Protein AF-A0A352KEI5-F1 (afdb_monomer_lite)

Structure (mmCIF, N/CA/C/O backbone):
data_AF-A0A352KEI5-F1
#
_entry.id   AF-A0A352KEI5-F1
#
loop_
_atom_site.group_PDB
_atom_site.id
_atom_site.type_symbol
_atom_site.label_atom_id
_atom_site.label_alt_id
_atom_site.label_comp_id
_atom_site.label_asym_id
_atom_site.label_entity_id
_atom_site.label_seq_id
_atom_site.pdbx_PDB_ins_code
_atom_site.Cartn_x
_atom_site.Cartn_y
_atom_site.Cartn_z
_atom_site.occupancy
_atom_site.B_iso_or_equiv
_atom_site.auth_seq_id
_atom_site.auth_comp_id
_atom_site.auth_asym_id
_atom_site.auth_atom_id
_atom_site.pdbx_PDB_model_num
ATOM 1 N N . MET A 1 1 ? 3.466 -11.555 30.516 1.00 47.75 1 MET A N 1
ATOM 2 C CA . MET A 1 1 ? 2.287 -11.108 31.303 1.00 47.75 1 MET A CA 1
ATOM 3 C C . MET A 1 1 ? 2.302 -9.617 31.642 1.00 47.75 1 MET A C 1
ATOM 5 O O . MET A 1 1 ? 1.324 -8.978 31.305 1.00 47.75 1 MET A O 1
ATOM 9 N N . ARG A 1 2 ? 3.356 -9.024 32.234 1.00 45.81 2 ARG A N 1
ATOM 10 C CA . ARG A 1 2 ? 3.381 -7.565 32.517 1.00 45.81 2 ARG A CA 1
ATOM 11 C C . ARG A 1 2 ? 3.239 -6.682 31.264 1.00 45.81 2 ARG A C 1
ATOM 13 O O . ARG A 1 2 ? 2.375 -5.823 31.254 1.00 45.81 2 ARG A O 1
ATOM 20 N N . HIS A 1 3 ? 3.947 -7.005 30.181 1.00 47.94 3 HIS A N 1
ATOM 21 C CA . HIS A 1 3 ? 3.838 -6.271 28.909 1.00 47.94 3 HIS A CA 1
ATOM 22 C C . HIS A 1 3 ? 2.442 -6.339 28.265 1.00 47.94 3 HIS A C 1
ATOM 24 O O . HIS A 1 3 ? 1.977 -5.357 27.707 1.00 47.94 3 HIS A O 1
ATOM 30 N N . MET A 1 4 ? 1.724 -7.453 28.430 1.00 38.91 4 MET A N 1
ATOM 31 C CA . MET A 1 4 ? 0.354 -7.616 27.926 1.00 38.91 4 MET A CA 1
ATOM 32 C C . MET A 1 4 ? -0.650 -6.734 28.689 1.00 38.91 4 MET A C 1
ATOM 34 O O . MET A 1 4 ? -1.566 -6.176 28.098 1.00 38.91 4 MET A O 1
ATOM 38 N N . PHE A 1 5 ? -0.442 -6.547 29.997 1.00 44.06 5 PHE A N 1
ATOM 39 C CA . PHE A 1 5 ? -1.253 -5.632 30.806 1.00 44.06 5 PHE A CA 1
ATOM 40 C C . PHE A 1 5 ? -0.962 -4.155 30.510 1.00 44.06 5 PHE A C 1
ATOM 42 O O . PHE A 1 5 ? -1.873 -3.334 30.615 1.00 44.06 5 PHE A O 1
ATOM 49 N N . ASP A 1 6 ? 0.270 -3.818 30.126 1.00 54.50 6 ASP A N 1
ATOM 50 C CA . ASP A 1 6 ? 0.649 -2.448 29.770 1.00 54.50 6 ASP A CA 1
ATOM 51 C C . ASP A 1 6 ? 0.118 -2.055 28.380 1.00 54.50 6 ASP A C 1
ATOM 53 O O . ASP A 1 6 ? -0.392 -0.947 28.221 1.00 54.50 6 ASP A O 1
ATOM 57 N N . VAL A 1 7 ? 0.103 -2.989 27.418 1.00 52.47 7 VAL A N 1
ATOM 58 C CA . VAL A 1 7 ? -0.531 -2.804 26.097 1.00 52.47 7 VAL A CA 1
ATOM 59 C C . VAL A 1 7 ? -2.049 -2.632 26.227 1.00 52.47 7 VAL A C 1
ATOM 61 O O . VAL A 1 7 ? -2.602 -1.683 25.677 1.00 52.47 7 VAL A O 1
ATOM 64 N N . CYS A 1 8 ? -2.731 -3.455 27.035 1.00 43.53 8 CYS A N 1
ATOM 65 C CA . CYS A 1 8 ? -4.169 -3.279 27.282 1.00 43.53 8 CYS A CA 1
ATOM 66 C C . CYS A 1 8 ? -4.499 -1.959 27.998 1.00 43.53 8 CYS A C 1
ATOM 68 O O . CYS A 1 8 ? -5.558 -1.380 27.763 1.00 43.53 8 CYS A O 1
ATOM 70 N N . ARG A 1 9 ? -3.614 -1.461 28.873 1.00 44.81 9 ARG A N 1
ATOM 71 C CA . ARG A 1 9 ? -3.802 -0.169 29.552 1.00 44.81 9 ARG A CA 1
ATOM 72 C C . ARG A 1 9 ? -3.586 1.016 28.621 1.00 44.81 9 ARG A C 1
ATOM 74 O O . ARG A 1 9 ? -4.353 1.970 28.704 1.00 44.81 9 ARG A O 1
ATOM 81 N N . LEU A 1 10 ? -2.593 0.949 27.736 1.00 47.00 10 LEU A N 1
ATOM 82 C CA . LEU A 1 10 ? -2.369 1.972 26.718 1.00 47.00 10 LEU A CA 1
ATOM 83 C C . LEU A 1 10 ? -3.544 2.010 25.727 1.00 47.00 10 LEU A C 1
ATOM 85 O O . LEU A 1 10 ? -4.099 3.079 25.489 1.00 47.00 10 LEU A O 1
ATOM 89 N N . ALA A 1 11 ? -4.003 0.843 25.260 1.00 47.06 11 ALA A N 1
ATOM 90 C CA . ALA A 1 11 ? -5.162 0.713 24.376 1.00 47.06 11 ALA A CA 1
ATOM 91 C C . ALA A 1 11 ? -6.458 1.246 25.016 1.00 47.06 11 ALA A C 1
ATOM 93 O O . ALA A 1 11 ? -7.223 1.951 24.364 1.00 47.06 11 ALA A O 1
ATOM 94 N N . ALA A 1 12 ? -6.684 0.996 26.311 1.00 47.78 12 ALA A N 1
ATOM 95 C CA . ALA A 1 12 ? -7.851 1.520 27.027 1.00 47.78 12 ALA A CA 1
ATOM 96 C C . ALA A 1 12 ? -7.809 3.050 27.221 1.00 47.78 12 ALA A C 1
ATOM 98 O O . ALA A 1 12 ? -8.851 3.704 27.185 1.00 47.78 12 ALA A O 1
ATOM 99 N N . ILE A 1 13 ? -6.621 3.636 27.412 1.00 55.84 13 ILE A N 1
ATOM 100 C CA . ILE A 1 13 ? -6.449 5.093 27.547 1.00 55.84 13 ILE A CA 1
ATOM 101 C C . ILE A 1 13 ? -6.617 5.790 26.188 1.00 55.84 13 ILE A C 1
ATOM 103 O O . ILE A 1 13 ? -7.276 6.827 26.121 1.00 55.84 13 ILE A O 1
ATOM 107 N N . VAL A 1 14 ? -6.098 5.200 25.107 1.00 54.38 14 VAL A N 1
ATOM 108 C CA . VAL A 1 14 ? -6.299 5.688 23.731 1.00 54.38 14 VAL A CA 1
ATOM 109 C C . VAL A 1 14 ? -7.774 5.570 23.318 1.00 54.38 14 VAL A C 1
ATOM 111 O O . VAL A 1 14 ? -8.326 6.515 22.762 1.00 54.38 14 VAL A O 1
ATOM 114 N N . SER A 1 15 ? -8.452 4.479 23.691 1.00 44.75 15 SER A N 1
ATOM 115 C CA . SER A 1 15 ? -9.886 4.265 23.436 1.00 44.75 15 SER A CA 1
ATOM 116 C C . SER A 1 15 ? -10.785 5.294 24.142 1.00 44.75 15 SER A C 1
ATOM 118 O O . SER A 1 15 ? -11.733 5.800 23.546 1.00 44.75 15 SER A O 1
ATOM 120 N N . LEU A 1 16 ? -10.464 5.684 25.382 1.00 44.81 16 LEU A N 1
ATOM 121 C CA . LEU A 1 16 ? -11.239 6.690 26.123 1.00 44.81 16 LEU A CA 1
ATOM 122 C C . LEU A 1 16 ? -10.968 8.135 25.669 1.00 44.81 16 LEU A C 1
ATOM 124 O O . LEU A 1 16 ? -11.867 8.970 25.754 1.00 44.81 16 LEU A O 1
ATOM 128 N N . ALA A 1 17 ? -9.764 8.437 25.172 1.00 47.78 17 ALA A N 1
ATOM 129 C CA . ALA A 1 17 ? -9.438 9.749 24.610 1.00 47.78 17 ALA A CA 1
ATOM 130 C C . ALA A 1 17 ? -10.001 9.935 23.185 1.00 47.78 17 ALA A C 1
ATOM 132 O O . ALA A 1 17 ? -10.474 11.022 22.854 1.00 47.78 17 ALA A O 1
ATOM 133 N N . GLY A 1 18 ? -10.019 8.870 22.372 1.00 40.91 18 GLY A N 1
ATOM 134 C CA . GLY A 1 18 ? -10.560 8.881 21.008 1.00 40.91 18 GLY A CA 1
ATOM 135 C C . GLY A 1 18 ? -12.069 9.134 20.951 1.00 40.91 18 GLY A C 1
ATOM 136 O O . GLY A 1 18 ? -12.526 9.936 20.139 1.00 40.91 18 GLY A O 1
ATOM 137 N N . CYS A 1 19 ? -12.843 8.553 21.877 1.00 46.12 19 CYS A N 1
ATOM 138 C CA . CYS A 1 19 ? -14.298 8.748 21.930 1.00 46.12 19 CYS A CA 1
ATOM 139 C C . CYS A 1 19 ? -14.722 10.203 22.198 1.00 46.12 19 CYS A C 1
ATOM 141 O O . CYS A 1 19 ? -15.778 10.624 21.732 1.00 46.12 19 CYS A O 1
ATOM 143 N N . PHE A 1 20 ? -13.921 10.985 22.932 1.00 42.25 20 PHE A N 1
ATOM 144 C CA . PHE A 1 20 ? -14.270 12.375 23.258 1.00 42.25 20 PHE A CA 1
ATOM 145 C C . PHE A 1 20 ? -13.907 13.357 22.133 1.00 42.25 20 PHE A C 1
ATOM 147 O O . PHE A 1 20 ? -14.535 14.405 22.008 1.00 42.25 20 PHE A O 1
ATOM 154 N N . PHE A 1 21 ? -12.916 13.016 21.303 1.00 43.19 21 PHE A N 1
ATOM 155 C CA . PHE A 1 21 ? -12.495 13.838 20.167 1.00 43.19 21 PHE A CA 1
ATOM 156 C C . PHE A 1 21 ? -13.347 13.563 18.915 1.00 43.19 21 PHE A C 1
ATOM 158 O O . PHE A 1 21 ? -13.738 14.505 18.229 1.00 43.19 21 PHE A O 1
ATOM 165 N N . ALA A 1 22 ? -13.734 12.301 18.679 1.00 43.34 22 ALA A N 1
ATOM 166 C CA . ALA A 1 22 ? -14.568 11.894 17.542 1.00 43.34 22 ALA A CA 1
ATOM 167 C C . ALA A 1 22 ? -15.941 12.598 17.516 1.00 43.34 22 ALA A C 1
ATOM 169 O O . ALA A 1 22 ? -16.396 13.031 16.462 1.00 43.34 22 ALA A O 1
ATOM 170 N N . MET A 1 23 ? -16.566 12.815 18.680 1.00 49.47 23 MET A N 1
ATOM 171 C CA . MET A 1 23 ? -17.849 13.529 18.772 1.00 49.47 23 MET A CA 1
ATOM 172 C C . MET A 1 23 ? -17.753 15.035 18.472 1.00 49.47 23 MET A C 1
ATOM 174 O O . MET A 1 23 ? -18.758 15.631 18.110 1.00 49.47 23 MET A O 1
ATOM 178 N N . SER A 1 24 ? -16.570 15.655 18.575 1.00 47.28 24 SER A N 1
ATOM 179 C CA . SER A 1 24 ? -16.383 17.085 18.273 1.00 47.28 24 SER A CA 1
ATOM 180 C C . SER A 1 24 ? -16.091 17.364 16.795 1.00 47.28 24 SER A C 1
ATOM 182 O O . SER A 1 24 ? -16.294 18.491 16.345 1.00 47.28 24 SER A O 1
ATOM 184 N N . VAL A 1 25 ? -15.569 16.382 16.053 1.00 49.16 25 VAL A N 1
ATOM 185 C CA . VAL A 1 25 ? -15.168 16.555 14.644 1.00 49.16 25 VAL A CA 1
ATOM 186 C C . VAL A 1 25 ? -16.342 16.289 13.696 1.00 49.16 25 VAL A C 1
ATOM 188 O O . VAL A 1 25 ? -16.495 17.009 12.710 1.00 49.16 25 VAL A O 1
ATOM 191 N N . VAL A 1 26 ? -17.229 15.343 14.037 1.00 48.09 26 VAL A N 1
ATOM 192 C CA . VAL A 1 26 ? -18.438 15.013 13.251 1.00 48.09 26 VAL A CA 1
ATOM 193 C C . VAL A 1 26 ? -19.350 16.233 13.045 1.00 48.09 26 VAL A C 1
ATOM 195 O O . VAL A 1 26 ? -19.873 16.425 11.949 1.00 48.09 26 VAL A O 1
ATOM 198 N N . ASP A 1 27 ? -19.456 17.125 14.036 1.00 41.53 27 ASP A N 1
ATOM 199 C CA . ASP A 1 27 ? -20.274 18.343 13.930 1.00 41.53 27 ASP A CA 1
ATOM 200 C C . ASP A 1 27 ? -19.696 19.399 12.960 1.00 41.53 27 ASP A C 1
ATOM 202 O O . ASP A 1 27 ? -20.419 20.297 12.531 1.00 41.53 27 ASP A O 1
ATOM 206 N N . THR A 1 28 ? -18.411 19.309 12.586 1.00 44.69 28 THR A N 1
ATOM 207 C CA . THR A 1 28 ? -17.742 20.302 11.717 1.00 44.69 28 THR A CA 1
ATOM 208 C C . THR A 1 28 ? -17.677 19.874 10.243 1.00 44.69 28 THR A C 1
ATOM 210 O O . THR A 1 28 ? -17.584 20.733 9.369 1.00 44.69 28 THR A O 1
ATOM 213 N N . VAL A 1 29 ? -17.762 18.575 9.933 1.00 47.72 29 VAL A N 1
ATOM 214 C CA . VAL A 1 29 ? -17.570 18.052 8.559 1.00 47.72 29 VAL A CA 1
ATOM 215 C C . VAL A 1 29 ? -18.885 17.941 7.767 1.00 47.72 29 VAL A C 1
ATOM 217 O O . VAL A 1 29 ? -18.863 17.877 6.542 1.00 47.72 29 VAL A O 1
ATOM 220 N N . ASN A 1 30 ? -20.050 18.035 8.415 1.00 44.41 30 ASN A N 1
ATOM 221 C CA . ASN A 1 30 ? -21.361 17.878 7.763 1.00 44.41 30 ASN A CA 1
ATOM 222 C C . ASN A 1 30 ? -21.833 19.098 6.925 1.00 44.41 30 ASN A C 1
ATOM 224 O O . ASN A 1 30 ? -23.033 19.334 6.785 1.00 44.41 30 ASN A O 1
ATOM 228 N N . ALA A 1 31 ? -20.912 19.915 6.399 1.00 44.06 31 ALA A N 1
ATOM 229 C CA . ALA A 1 31 ? -21.216 21.187 5.732 1.00 44.06 31 ALA A CA 1
ATOM 230 C C . ALA A 1 31 ? -20.847 21.258 4.236 1.00 44.06 31 ALA A C 1
ATOM 232 O O . ALA A 1 31 ? -20.866 22.354 3.675 1.00 44.06 31 ALA A O 1
ATOM 233 N N . GLN A 1 32 ? -20.576 20.136 3.561 1.00 40.91 32 GLN A N 1
ATOM 234 C CA . GLN A 1 32 ? -20.318 20.137 2.115 1.00 40.91 32 GLN A CA 1
ATOM 235 C C . GLN A 1 32 ? -21.328 19.259 1.358 1.00 40.91 32 GLN A C 1
ATOM 237 O O . GLN A 1 32 ? -21.435 18.058 1.582 1.00 40.91 32 GLN A O 1
ATOM 242 N N . ALA A 1 33 ? -22.094 19.900 0.475 1.00 40.56 33 ALA A N 1
ATOM 243 C CA . ALA A 1 33 ? -23.093 19.285 -0.397 1.00 40.56 33 ALA A CA 1
ATOM 244 C C . ALA A 1 33 ? -22.444 18.549 -1.595 1.00 40.56 33 ALA A C 1
ATOM 246 O O . ALA A 1 33 ? -21.333 18.908 -1.992 1.00 40.56 33 ALA A O 1
ATOM 247 N N . PRO A 1 34 ? -23.132 17.564 -2.206 1.00 36.84 34 PRO A N 1
ATOM 248 C CA . PRO A 1 34 ? -22.597 16.781 -3.318 1.00 36.84 34 PRO A CA 1
ATOM 249 C C . PRO A 1 34 ? -22.586 17.588 -4.624 1.00 36.84 34 PRO A C 1
ATOM 251 O O . PRO A 1 34 ? -23.584 18.209 -4.994 1.00 36.84 34 PRO A O 1
ATOM 254 N N . VAL A 1 35 ? -21.464 17.549 -5.345 1.00 37.06 35 VAL A N 1
ATOM 255 C CA . VAL A 1 35 ? -21.371 18.049 -6.722 1.00 37.06 35 VAL A CA 1
ATOM 256 C C . VAL A 1 35 ? -21.928 16.972 -7.650 1.00 37.06 35 VAL A C 1
ATOM 258 O O . VAL A 1 35 ? -21.459 15.836 -7.653 1.00 37.06 35 VAL A O 1
ATOM 261 N N . ALA A 1 36 ? -22.975 17.329 -8.391 1.00 32.72 36 ALA A N 1
ATOM 262 C CA . ALA A 1 36 ? -23.620 16.477 -9.376 1.00 32.72 36 ALA A CA 1
ATOM 263 C C . ALA A 1 36 ? -22.667 16.184 -10.545 1.00 32.72 36 ALA A C 1
ATOM 265 O O . ALA A 1 36 ? -22.040 17.096 -11.082 1.00 32.72 36 ALA A O 1
ATOM 266 N N . GLY A 1 37 ? -22.571 14.908 -10.918 1.00 33.91 37 GLY A N 1
ATOM 267 C CA . GLY A 1 37 ? -21.870 14.470 -12.116 1.00 33.91 37 GLY A CA 1
ATOM 268 C C . GLY A 1 37 ? -22.716 14.715 -13.360 1.00 33.91 37 GLY A C 1
ATOM 269 O O . GLY A 1 37 ? -23.892 14.355 -13.381 1.00 33.91 37 GLY A O 1
ATOM 270 N N . ASP A 1 38 ? -22.090 15.275 -14.391 1.00 29.34 38 ASP A N 1
ATOM 271 C CA . ASP A 1 38 ? -22.612 15.242 -15.751 1.00 29.34 38 ASP A CA 1
ATOM 272 C C . ASP A 1 38 ? -21.797 14.249 -16.579 1.00 29.34 38 ASP A C 1
ATOM 274 O O . ASP A 1 38 ? -20.565 14.273 -16.621 1.00 29.34 38 ASP A O 1
ATOM 278 N N . ALA A 1 39 ? -22.529 13.341 -17.219 1.00 38.19 39 ALA A N 1
ATOM 279 C CA . ALA A 1 39 ? -22.015 12.388 -18.179 1.00 38.19 39 ALA A CA 1
ATOM 280 C C . ALA A 1 39 ? -21.557 13.125 -19.443 1.00 38.19 39 ALA A C 1
ATOM 282 O O . ALA A 1 39 ? -22.338 13.855 -20.053 1.00 38.19 39 ALA A O 1
ATOM 283 N N . ILE A 1 40 ? -20.322 12.876 -19.877 1.00 33.41 40 ILE A N 1
ATOM 284 C CA . ILE A 1 40 ? -19.837 13.299 -21.191 1.00 33.41 40 ILE A CA 1
ATOM 285 C C . ILE A 1 40 ? -19.497 12.082 -22.040 1.00 33.41 40 ILE A C 1
ATOM 287 O O . ILE A 1 40 ? -18.819 11.146 -21.621 1.00 33.41 40 ILE A O 1
ATOM 291 N N . ALA A 1 41 ? -20.092 12.109 -23.229 1.00 31.59 41 ALA A N 1
ATOM 292 C CA . ALA A 1 41 ? -20.096 11.072 -24.231 1.00 31.59 41 ALA A CA 1
ATOM 293 C C . ALA A 1 41 ? -18.710 10.857 -24.847 1.00 31.59 41 ALA A C 1
ATOM 295 O O . ALA A 1 41 ? -17.934 11.782 -25.067 1.00 31.59 41 ALA A O 1
ATOM 296 N N . GLN A 1 42 ? -18.463 9.592 -25.156 1.00 42.28 42 GLN A N 1
ATOM 297 C CA . GLN A 1 42 ? -17.290 9.051 -25.816 1.00 42.28 42 GLN A CA 1
ATOM 298 C C . GLN A 1 42 ? -17.228 9.543 -27.272 1.00 42.28 42 GLN A C 1
ATOM 300 O O . GLN A 1 42 ? -18.143 9.269 -28.051 1.00 42.28 42 GLN A O 1
ATOM 305 N N . SER A 1 43 ? -16.148 10.226 -27.656 1.00 35.66 43 SER A N 1
ATOM 306 C CA . SER A 1 43 ? -15.783 10.395 -29.065 1.00 35.66 43 SER A CA 1
ATOM 307 C C . SER A 1 43 ? -14.318 10.041 -29.295 1.00 35.66 43 SER A C 1
ATOM 309 O O . SER A 1 43 ? -13.411 10.548 -28.643 1.00 35.66 43 SER A O 1
ATOM 311 N N . ASP A 1 44 ? -14.187 9.106 -30.221 1.00 42.69 44 ASP A N 1
ATOM 312 C CA . ASP A 1 44 ? -13.038 8.398 -30.756 1.00 42.69 44 ASP A CA 1
ATOM 313 C C . ASP A 1 44 ? -12.068 9.345 -31.486 1.00 42.69 44 ASP A C 1
ATOM 315 O O . ASP A 1 44 ? -12.439 9.917 -32.508 1.00 42.69 44 ASP A O 1
ATOM 319 N N . GLU A 1 45 ? -10.833 9.497 -30.996 1.00 36.44 45 GLU A N 1
ATOM 320 C CA . GLU A 1 45 ? -9.693 9.821 -31.862 1.00 36.44 45 GLU A CA 1
ATOM 321 C C . GLU A 1 45 ? -8.372 9.294 -31.274 1.00 36.44 45 GLU A C 1
ATOM 323 O O . GLU A 1 45 ? -7.970 9.580 -30.144 1.00 36.44 45 GLU A O 1
ATOM 328 N N . ALA A 1 46 ? -7.722 8.432 -32.054 1.00 43.53 46 ALA A N 1
ATOM 329 C CA . ALA A 1 46 ? -6.570 7.638 -31.667 1.00 43.53 46 ALA A CA 1
ATOM 330 C C . ALA A 1 46 ? -5.292 8.485 -31.566 1.00 43.53 46 ALA A C 1
ATOM 332 O O . ALA A 1 46 ? -4.562 8.656 -32.541 1.00 43.53 46 ALA A O 1
ATOM 333 N N . VAL A 1 47 ? -4.963 8.933 -30.355 1.00 41.88 47 VAL A N 1
ATOM 334 C CA . VAL A 1 47 ? -3.585 9.305 -30.012 1.00 41.88 47 VAL A CA 1
ATOM 335 C C . VAL A 1 47 ? -2.779 8.012 -29.904 1.00 41.88 47 VAL A C 1
ATOM 337 O O . VAL A 1 47 ? -3.035 7.181 -29.029 1.00 41.88 47 VAL A O 1
ATOM 340 N N . THR A 1 48 ? -1.828 7.808 -30.816 1.00 40.50 48 THR A N 1
ATOM 341 C CA . THR A 1 48 ? -0.969 6.620 -30.831 1.00 40.50 48 THR A CA 1
ATOM 342 C C . THR A 1 48 ? -0.260 6.451 -29.481 1.00 40.50 48 THR A C 1
ATOM 344 O O . THR A 1 48 ? 0.488 7.344 -29.084 1.00 40.50 48 THR A O 1
ATOM 347 N N . PRO A 1 49 ? -0.418 5.302 -28.791 1.00 51.34 49 PRO A N 1
ATOM 348 C CA . PRO A 1 49 ? 0.187 5.046 -27.477 1.00 51.34 49 PRO A CA 1
ATOM 349 C C . PRO A 1 49 ? 1.719 5.139 -27.417 1.00 51.34 49 PRO A C 1
ATOM 351 O O . PRO A 1 49 ? 2.279 5.109 -26.329 1.00 51.34 49 PRO A O 1
ATOM 354 N N . LEU A 1 50 ? 2.399 5.220 -28.564 1.00 43.94 50 LEU A N 1
ATOM 355 C CA . LEU A 1 50 ? 3.854 5.118 -28.671 1.00 43.94 50 LEU A CA 1
ATOM 356 C C . LEU A 1 50 ? 4.606 6.388 -28.240 1.00 43.94 50 LEU A C 1
ATOM 358 O O . LEU A 1 50 ? 5.713 6.252 -27.730 1.00 43.94 50 LEU A O 1
ATOM 362 N N . ASP A 1 51 ? 4.026 7.588 -28.370 1.00 38.50 51 ASP A N 1
ATOM 363 C CA . ASP A 1 51 ? 4.733 8.826 -27.984 1.00 38.50 51 ASP A CA 1
ATOM 364 C C . ASP A 1 51 ? 4.799 9.012 -26.460 1.00 38.50 51 ASP A C 1
ATOM 366 O O . ASP A 1 51 ? 5.825 9.450 -25.938 1.00 38.50 51 ASP A O 1
ATOM 370 N N . ARG A 1 52 ? 3.772 8.565 -25.719 1.00 47.44 52 ARG A N 1
ATOM 371 C CA . ARG A 1 52 ? 3.752 8.622 -24.241 1.00 47.44 52 ARG A CA 1
ATOM 372 C C . ARG A 1 52 ? 4.766 7.688 -23.580 1.00 47.44 52 ARG A C 1
ATOM 374 O O . ARG A 1 52 ? 5.108 7.881 -22.423 1.00 47.44 52 ARG A O 1
ATOM 381 N N . LEU A 1 53 ? 5.249 6.676 -24.301 1.00 49.16 53 LEU A N 1
ATOM 382 C CA . LEU A 1 53 ? 6.265 5.753 -23.790 1.00 49.16 53 LEU A CA 1
ATOM 383 C C . LEU A 1 53 ? 7.681 6.345 -23.853 1.00 49.16 53 LEU A C 1
ATOM 385 O O . LEU A 1 53 ? 8.577 5.815 -23.206 1.00 49.16 53 LEU A O 1
ATOM 389 N N . SER A 1 54 ? 7.897 7.418 -24.622 1.00 40.66 54 SER A N 1
ATOM 390 C CA . SER A 1 54 ? 9.247 7.888 -24.955 1.00 40.66 54 SER A CA 1
ATOM 391 C C . SER A 1 54 ? 9.869 8.843 -23.925 1.00 40.66 54 SER A C 1
ATOM 393 O O . SER A 1 54 ? 11.090 8.853 -23.777 1.00 40.66 54 SER A O 1
ATOM 395 N N . GLU A 1 55 ? 9.064 9.591 -23.163 1.00 44.25 55 GLU A N 1
ATOM 396 C CA . GLU A 1 55 ? 9.569 10.451 -22.076 1.00 44.25 55 GLU A CA 1
ATOM 397 C C . GLU A 1 55 ? 9.756 9.676 -20.755 1.00 44.25 55 GLU A C 1
ATOM 399 O O . GLU A 1 55 ? 10.711 9.927 -20.018 1.00 44.25 55 GLU A O 1
ATOM 404 N N . ASP A 1 56 ? 8.935 8.646 -20.508 1.00 51.59 56 ASP A N 1
ATOM 405 C CA . ASP A 1 56 ? 9.041 7.745 -19.347 1.00 51.59 56 ASP A CA 1
ATOM 406 C C . ASP A 1 56 ? 10.180 6.705 -19.466 1.00 51.59 56 ASP A C 1
ATOM 408 O O . ASP A 1 56 ? 10.603 6.114 -18.462 1.00 51.59 56 ASP A O 1
ATOM 412 N N . ASP A 1 57 ? 10.731 6.502 -20.666 1.00 52.16 57 ASP A N 1
ATOM 413 C CA . ASP A 1 57 ? 11.841 5.572 -20.929 1.00 52.16 57 ASP A CA 1
ATOM 414 C C . ASP A 1 57 ? 13.196 6.058 -20.368 1.00 52.16 57 ASP A C 1
ATOM 416 O O . ASP A 1 57 ? 14.164 5.300 -20.305 1.00 52.16 57 ASP A O 1
ATOM 420 N N . VAL A 1 58 ? 13.296 7.314 -19.912 1.00 57.00 58 VAL A N 1
ATOM 421 C CA . VAL A 1 58 ? 14.592 7.949 -19.600 1.00 57.00 58 VAL A CA 1
ATOM 422 C C . VAL A 1 58 ? 15.135 7.606 -18.198 1.00 57.00 58 VAL A C 1
ATOM 424 O O . VAL A 1 58 ? 16.325 7.789 -17.941 1.00 57.00 58 VAL A O 1
ATOM 427 N N . ASN A 1 59 ? 14.323 7.052 -17.288 1.00 70.88 59 ASN A N 1
ATOM 428 C CA . ASN A 1 59 ? 14.717 6.851 -15.881 1.00 70.88 59 ASN A CA 1
ATOM 429 C C . ASN A 1 59 ? 14.793 5.371 -15.426 1.00 70.88 59 ASN A C 1
ATOM 431 O O . ASN A 1 59 ? 14.493 5.048 -14.276 1.00 70.88 59 ASN A O 1
ATOM 435 N N . ASP A 1 60 ? 15.180 4.447 -16.312 1.00 87.88 60 ASP A N 1
ATOM 436 C CA . ASP A 1 60 ? 15.480 3.043 -15.963 1.00 87.88 60 ASP A CA 1
ATOM 437 C C . ASP A 1 60 ? 16.895 2.624 -16.418 1.00 87.88 60 ASP A C 1
ATOM 439 O O . ASP A 1 60 ? 17.071 1.821 -17.335 1.00 87.88 60 ASP A O 1
ATOM 443 N N . PRO A 1 61 ? 17.954 3.164 -15.786 1.00 90.31 61 PRO A N 1
ATOM 444 C CA . PRO A 1 61 ? 19.335 2.863 -16.172 1.00 90.31 61 PRO A CA 1
ATOM 445 C C . PRO A 1 61 ? 19.738 1.400 -15.919 1.00 90.31 61 PRO A C 1
ATOM 447 O O . PRO A 1 61 ? 20.770 0.952 -16.422 1.00 90.31 61 PRO A O 1
ATOM 450 N N . PHE A 1 62 ? 18.954 0.660 -15.129 1.00 93.38 62 PHE A N 1
ATOM 451 C CA . PHE A 1 62 ? 19.216 -0.728 -14.751 1.00 93.38 62 PHE A CA 1
ATOM 452 C C . PHE A 1 62 ? 18.235 -1.712 -15.393 1.00 93.38 62 PHE A C 1
ATOM 454 O O . PHE A 1 62 ? 18.139 -2.851 -14.934 1.00 93.38 62 PHE A O 1
ATOM 461 N N . GLU A 1 63 ? 17.572 -1.321 -16.484 1.00 93.69 63 GLU A N 1
ATOM 462 C CA . GLU A 1 63 ? 16.558 -2.126 -17.169 1.00 93.69 63 GLU A CA 1
ATOM 463 C C . GLU A 1 63 ? 16.967 -3.597 -17.383 1.00 93.69 63 GLU A C 1
ATOM 465 O O . GLU A 1 63 ? 16.176 -4.479 -17.039 1.00 93.69 63 GLU A O 1
ATOM 470 N N . PRO A 1 64 ? 18.191 -3.936 -17.853 1.00 94.75 64 PRO A N 1
ATOM 471 C CA . PRO A 1 64 ? 18.556 -5.337 -18.063 1.00 94.75 64 PRO A CA 1
ATOM 472 C C . PRO A 1 64 ? 18.536 -6.165 -16.773 1.00 94.75 64 PRO A C 1
ATOM 474 O O . PRO A 1 64 ? 18.170 -7.336 -16.794 1.00 94.75 64 PRO A O 1
ATOM 477 N N . VAL A 1 65 ? 18.930 -5.568 -15.644 1.00 95.81 65 VAL A N 1
ATOM 478 C CA . VAL A 1 65 ? 18.910 -6.229 -14.331 1.00 95.81 65 VAL A CA 1
ATOM 479 C C . VAL A 1 65 ? 17.481 -6.285 -13.801 1.00 95.81 65 VAL A C 1
ATOM 481 O O . VAL A 1 65 ? 17.039 -7.334 -13.332 1.00 95.81 65 VAL A O 1
ATOM 484 N N . ASN A 1 66 ? 16.747 -5.182 -13.932 1.00 96.50 66 ASN A N 1
ATOM 485 C CA . ASN A 1 66 ? 15.372 -5.071 -13.472 1.00 96.50 66 ASN A CA 1
ATOM 486 C C . ASN A 1 66 ? 14.454 -6.080 -14.174 1.00 96.50 66 ASN A C 1
ATOM 488 O O . ASN A 1 66 ? 13.652 -6.726 -13.504 1.00 96.50 66 ASN A O 1
ATOM 492 N N . ARG A 1 67 ? 14.624 -6.304 -15.484 1.00 96.88 67 ARG A N 1
ATOM 493 C CA . ARG A 1 67 ? 13.884 -7.326 -16.245 1.00 96.88 67 ARG A CA 1
ATOM 494 C C . ARG A 1 67 ? 14.165 -8.750 -15.763 1.00 96.88 67 ARG A C 1
ATOM 496 O O . ARG A 1 67 ? 13.234 -9.534 -15.632 1.00 96.88 67 ARG A O 1
ATOM 503 N N . VAL A 1 68 ? 15.415 -9.082 -15.432 1.00 97.75 68 VAL A N 1
ATOM 504 C CA . VAL A 1 68 ? 15.762 -10.412 -14.889 1.00 97.75 68 VAL A CA 1
ATOM 505 C C . VAL A 1 68 ? 15.102 -10.642 -13.528 1.00 97.75 68 VAL A C 1
ATOM 507 O O . VAL A 1 68 ? 14.553 -11.713 -13.270 1.00 97.75 68 VAL A O 1
ATOM 510 N N . ILE A 1 69 ? 15.135 -9.637 -12.650 1.00 98.00 69 ILE A N 1
ATOM 511 C CA . ILE A 1 69 ? 14.477 -9.720 -11.339 1.00 98.00 69 ILE A CA 1
ATOM 512 C C . ILE A 1 69 ? 12.956 -9.777 -11.510 1.00 98.00 69 ILE A C 1
ATOM 514 O O . ILE A 1 69 ? 12.285 -10.537 -10.815 1.00 98.00 69 ILE A O 1
ATOM 518 N N . PHE A 1 70 ? 12.412 -9.028 -12.466 1.00 97.56 70 PHE A N 1
ATOM 519 C CA . PHE A 1 70 ? 10.995 -9.061 -12.800 1.00 97.56 70 PHE A CA 1
ATOM 520 C C . PHE A 1 70 ? 10.548 -10.451 -13.257 1.00 97.56 70 PHE A C 1
ATOM 522 O O . PHE A 1 70 ? 9.578 -10.976 -12.723 1.00 97.56 70 PHE A O 1
ATOM 529 N N . GLU A 1 71 ? 11.276 -11.097 -14.170 1.00 97.50 71 GLU A N 1
ATOM 530 C CA . GLU A 1 71 ? 10.985 -12.472 -14.593 1.00 97.50 71 GLU A CA 1
ATOM 531 C C . GLU A 1 71 ? 11.030 -13.458 -13.419 1.00 97.50 71 GLU A C 1
ATOM 533 O O . GLU A 1 71 ? 10.183 -14.349 -13.321 1.00 97.50 71 GLU A O 1
ATOM 538 N N . PHE A 1 72 ? 11.981 -13.282 -12.496 1.00 97.62 72 PHE A N 1
ATOM 539 C CA . PHE A 1 72 ? 12.029 -14.057 -11.258 1.00 97.62 72 PHE A CA 1
ATOM 540 C C . PHE A 1 72 ? 10.774 -13.837 -10.396 1.00 97.62 72 PHE A C 1
ATOM 542 O O . PHE A 1 72 ? 10.155 -14.815 -9.970 1.00 97.62 72 PHE A O 1
ATOM 549 N N . ASN A 1 73 ? 10.363 -12.583 -10.183 1.00 96.94 73 ASN A N 1
ATOM 550 C CA . ASN A 1 73 ? 9.163 -12.240 -9.414 1.00 96.94 73 ASN A CA 1
ATOM 551 C C . ASN A 1 73 ? 7.892 -12.803 -10.067 1.00 96.94 73 ASN A C 1
ATOM 553 O O . ASN A 1 73 ? 7.074 -13.408 -9.380 1.00 96.94 73 ASN A O 1
ATOM 557 N N . VAL A 1 74 ? 7.754 -12.692 -11.391 1.00 96.81 74 VAL A N 1
ATOM 558 C CA . VAL A 1 74 ? 6.631 -13.266 -12.153 1.00 96.81 74 VAL A CA 1
ATOM 559 C C . VAL A 1 74 ? 6.615 -14.792 -12.049 1.00 96.81 74 VAL A C 1
ATOM 561 O O . VAL A 1 74 ? 5.558 -15.399 -11.873 1.00 96.81 74 VAL A O 1
ATOM 564 N N . GLY A 1 75 ? 7.782 -15.436 -12.132 1.00 96.94 75 GLY A N 1
ATOM 565 C CA . GLY A 1 75 ? 7.905 -16.878 -11.936 1.00 96.94 75 GLY A CA 1
ATOM 566 C C . GLY A 1 75 ? 7.458 -17.312 -10.538 1.00 96.94 75 GLY A C 1
ATOM 567 O O . GLY A 1 75 ? 6.748 -18.311 -10.399 1.00 96.94 75 GLY A O 1
ATOM 568 N N . LEU A 1 76 ? 7.827 -16.544 -9.512 1.00 96.12 76 LEU A N 1
ATOM 569 C CA . LEU A 1 76 ? 7.411 -16.788 -8.136 1.00 96.12 76 LEU A CA 1
ATOM 570 C C . LEU A 1 76 ? 5.910 -16.557 -7.928 1.00 96.12 76 LEU A C 1
ATOM 572 O O . LEU A 1 76 ? 5.264 -17.387 -7.285 1.00 96.12 76 LEU A O 1
ATOM 576 N N . ASP A 1 77 ? 5.351 -15.481 -8.487 1.00 96.12 77 ASP A N 1
ATOM 577 C CA . ASP A 1 77 ? 3.918 -15.183 -8.412 1.00 96.12 77 ASP A CA 1
ATOM 578 C C . ASP A 1 77 ? 3.102 -16.349 -8.970 1.00 96.12 77 ASP A C 1
ATOM 580 O O . ASP A 1 77 ? 2.267 -16.925 -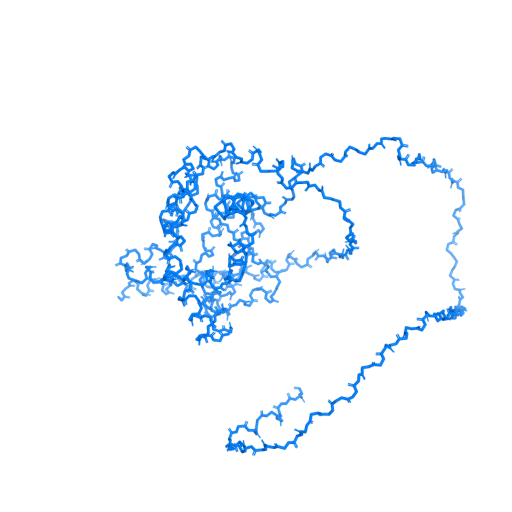8.274 1.00 96.12 77 ASP A O 1
ATOM 584 N N . LYS A 1 78 ? 3.433 -16.796 -10.184 1.00 96.12 78 LYS A N 1
ATOM 585 C CA . LYS A 1 78 ? 2.752 -17.922 -10.836 1.00 96.12 78 LYS A CA 1
ATOM 586 C C . LYS A 1 78 ? 2.891 -19.235 -10.072 1.00 96.12 78 LYS A C 1
ATOM 588 O O . LYS A 1 78 ? 1.983 -20.065 -10.123 1.00 96.12 78 LYS A O 1
ATOM 593 N N . ALA A 1 79 ? 4.019 -19.444 -9.396 1.00 97.00 79 ALA A N 1
ATOM 594 C CA . ALA A 1 79 ? 4.295 -20.680 -8.675 1.00 97.00 79 ALA A CA 1
ATOM 595 C C . ALA A 1 79 ? 3.652 -20.728 -7.282 1.00 97.00 79 ALA A C 1
ATOM 597 O O . ALA A 1 79 ? 3.251 -21.807 -6.843 1.00 97.00 79 ALA A O 1
ATOM 598 N N . ILE A 1 80 ? 3.587 -19.595 -6.577 1.00 96.00 80 ILE A N 1
ATOM 599 C CA . ILE A 1 80 ? 3.236 -19.551 -5.152 1.00 96.00 80 ILE A CA 1
ATOM 600 C C . ILE A 1 80 ? 2.127 -18.543 -4.877 1.00 96.00 80 ILE A C 1
ATOM 602 O O . ILE A 1 80 ? 1.090 -18.925 -4.334 1.00 96.00 80 ILE A O 1
ATOM 606 N N . LEU A 1 81 ? 2.325 -17.273 -5.225 1.00 95.31 81 LEU A N 1
ATOM 607 C CA . LEU A 1 81 ? 1.443 -16.211 -4.747 1.00 95.31 81 LEU A CA 1
ATOM 608 C C . LEU A 1 81 ? 0.062 -16.268 -5.412 1.00 95.31 81 LEU A C 1
ATOM 610 O O . LEU A 1 81 ? -0.942 -16.379 -4.714 1.00 95.31 81 LEU A O 1
ATOM 614 N N . ARG A 1 82 ? 0.002 -16.325 -6.746 1.00 96.19 82 ARG A N 1
ATOM 615 C CA . ARG A 1 82 ? -1.238 -16.459 -7.521 1.00 96.19 82 ARG A CA 1
ATOM 616 C C . ARG A 1 82 ? -2.082 -17.679 -7.122 1.00 96.19 82 ARG A C 1
ATOM 618 O O . ARG A 1 82 ? -3.265 -17.492 -6.842 1.00 96.19 82 ARG A O 1
ATOM 625 N N . PRO A 1 83 ? -1.562 -18.926 -7.063 1.00 97.12 83 PRO A N 1
ATOM 626 C CA . PRO A 1 83 ? -2.384 -20.059 -6.635 1.00 97.12 83 PRO A CA 1
ATOM 627 C C . PRO A 1 83 ? -2.855 -19.928 -5.180 1.00 97.12 83 PRO A C 1
ATOM 629 O O . PRO A 1 83 ? -3.965 -20.357 -4.869 1.00 97.12 83 PRO A O 1
ATOM 632 N N . THR A 1 84 ? -2.058 -19.303 -4.307 1.00 97.19 84 THR A N 1
ATOM 633 C CA . THR A 1 84 ? -2.457 -19.029 -2.918 1.00 97.19 84 THR A CA 1
ATOM 634 C C . THR A 1 84 ? -3.576 -17.991 -2.853 1.00 97.19 84 THR A C 1
ATOM 636 O O . THR A 1 84 ? -4.555 -18.216 -2.149 1.00 97.19 84 THR A O 1
ATOM 639 N N . ALA A 1 85 ? -3.493 -16.912 -3.633 1.00 96.25 85 ALA A N 1
ATOM 640 C CA . ALA A 1 85 ? -4.531 -15.887 -3.730 1.00 96.25 85 ALA A CA 1
ATOM 641 C C . ALA A 1 85 ? -5.851 -16.448 -4.289 1.00 96.25 85 ALA A C 1
ATOM 643 O O . ALA A 1 85 ? -6.922 -16.152 -3.760 1.00 96.25 85 ALA A O 1
ATOM 644 N N . ILE A 1 86 ? -5.794 -17.332 -5.295 1.00 96.81 86 ILE A N 1
ATOM 645 C CA . ILE A 1 86 ? -6.984 -18.053 -5.782 1.00 96.81 86 ILE A CA 1
ATOM 646 C C . ILE A 1 86 ? -7.564 -18.925 -4.670 1.00 96.81 86 ILE A C 1
ATOM 648 O O . ILE A 1 86 ? -8.759 -18.856 -4.403 1.00 96.81 86 ILE A O 1
ATOM 652 N N . ALA A 1 87 ? -6.736 -19.722 -3.991 1.00 96.44 87 ALA A N 1
ATOM 653 C CA . ALA A 1 87 ? -7.207 -20.561 -2.893 1.00 96.44 87 ALA A CA 1
ATOM 654 C C . ALA A 1 87 ? -7.843 -19.722 -1.771 1.00 96.44 87 ALA A C 1
ATOM 656 O O . ALA A 1 87 ? -8.904 -20.080 -1.274 1.00 96.44 87 ALA A O 1
ATOM 657 N N . TYR A 1 88 ? -7.244 -18.585 -1.419 1.00 95.19 88 TYR A N 1
ATOM 658 C CA . TYR A 1 88 ? -7.791 -17.623 -0.465 1.00 95.19 88 TYR A CA 1
ATOM 659 C C . TYR A 1 88 ? -9.167 -17.096 -0.908 1.00 95.19 88 TYR A C 1
ATOM 661 O O . TYR A 1 88 ? -10.120 -17.143 -0.127 1.00 95.19 88 TYR A O 1
ATOM 669 N N . ARG A 1 89 ? -9.304 -16.691 -2.181 1.00 95.19 89 ARG A N 1
ATOM 670 C CA . ARG A 1 89 ? -10.560 -16.204 -2.782 1.00 95.19 89 ARG A CA 1
ATOM 671 C C . ARG A 1 89 ? -11.677 -17.253 -2.791 1.00 95.19 89 ARG A C 1
ATOM 673 O O . ARG A 1 89 ? -12.829 -16.898 -2.554 1.00 95.19 89 ARG A O 1
ATOM 680 N N . GLU A 1 90 ? -11.337 -18.512 -3.061 1.00 95.44 90 GLU A N 1
ATOM 681 C CA . GLU A 1 90 ? -12.289 -19.627 -3.170 1.00 95.44 90 GLU A CA 1
ATOM 682 C C . GLU A 1 90 ? -12.674 -20.228 -1.807 1.00 95.44 90 GLU A C 1
ATOM 684 O O . GLU A 1 90 ? -13.803 -20.677 -1.617 1.00 95.44 90 GLU A O 1
ATOM 689 N N . VAL A 1 91 ? -11.743 -20.264 -0.848 1.00 96.25 91 VAL A N 1
ATOM 690 C CA . VAL A 1 91 ? -11.970 -20.873 0.474 1.00 96.25 91 VAL A CA 1
ATOM 691 C C . VAL A 1 91 ? -12.715 -19.926 1.410 1.00 96.25 91 VAL A C 1
ATOM 693 O O . VAL A 1 91 ? -13.558 -20.381 2.188 1.00 96.25 91 VAL A O 1
ATOM 696 N N . LEU A 1 92 ? -12.411 -18.626 1.368 1.00 95.62 92 LEU A N 1
ATOM 697 C CA . LEU A 1 92 ? -13.013 -17.650 2.270 1.00 95.62 92 LEU A CA 1
ATOM 698 C C . LEU A 1 92 ? -14.185 -16.906 1.613 1.00 95.62 92 LEU A C 1
ATOM 700 O O . LEU A 1 92 ? -14.038 -16.334 0.526 1.00 95.62 92 LEU A O 1
ATOM 704 N N . PRO A 1 93 ? -15.353 -16.834 2.284 1.00 96.62 93 PRO A N 1
ATOM 705 C CA . PRO A 1 93 ? -16.473 -16.048 1.789 1.00 96.62 93 PRO A CA 1
ATOM 706 C C . PRO A 1 93 ? -16.108 -14.560 1.756 1.00 96.62 93 PRO A C 1
ATOM 708 O O . PRO A 1 93 ? -15.291 -14.093 2.549 1.00 96.62 93 PRO A O 1
ATOM 711 N N . LEU A 1 94 ? -16.770 -13.801 0.878 1.00 95.88 94 LEU A N 1
ATOM 712 C CA . LEU A 1 94 ? -16.489 -12.377 0.655 1.00 95.88 94 LEU A CA 1
ATOM 713 C C . LEU A 1 94 ? -16.425 -11.558 1.955 1.00 95.88 94 LEU A C 1
ATOM 715 O O . LEU A 1 94 ? -15.518 -10.751 2.113 1.00 95.88 94 LEU A O 1
ATOM 719 N N . GLY A 1 95 ? -17.348 -11.793 2.895 1.00 96.00 95 GLY A N 1
ATOM 720 C CA . GLY A 1 95 ? -17.360 -11.085 4.179 1.00 96.00 95 GLY A CA 1
ATOM 721 C C . GLY A 1 95 ? -16.124 -11.359 5.040 1.00 96.00 95 GLY A C 1
ATOM 722 O O . GLY A 1 95 ? -15.603 -10.439 5.649 1.00 96.00 95 GLY A O 1
ATOM 723 N N . ALA A 1 96 ? -15.613 -12.595 5.047 1.00 96.19 96 ALA A N 1
ATOM 724 C CA . ALA A 1 96 ? -14.400 -12.923 5.795 1.00 96.19 96 ALA A CA 1
ATOM 725 C C . ALA A 1 96 ? -13.156 -12.289 5.163 1.00 96.19 96 ALA A C 1
ATOM 727 O O . ALA A 1 96 ? -12.290 -11.828 5.894 1.00 96.19 96 ALA A O 1
ATOM 728 N N . ARG A 1 97 ? -13.087 -12.243 3.824 1.00 95.94 97 ARG A N 1
ATOM 729 C CA . ARG A 1 97 ? -11.993 -11.571 3.107 1.00 95.94 97 ARG A CA 1
ATOM 730 C C . ARG A 1 97 ? -11.973 -10.077 3.407 1.00 95.94 97 ARG A C 1
ATOM 732 O O . ARG A 1 97 ? -10.949 -9.580 3.840 1.00 95.94 97 ARG A O 1
ATOM 739 N N . ARG A 1 98 ? -13.129 -9.410 3.314 1.00 96.38 98 ARG A N 1
ATOM 740 C CA . ARG A 1 98 ? -13.265 -7.995 3.698 1.00 96.38 98 ARG A CA 1
ATOM 741 C C . ARG A 1 98 ? -12.817 -7.739 5.132 1.00 96.38 98 ARG A C 1
ATOM 743 O O . ARG A 1 98 ? -12.010 -6.859 5.351 1.00 96.38 98 ARG A O 1
ATOM 750 N N . SER A 1 99 ? -13.245 -8.566 6.086 1.00 96.69 99 SER A N 1
ATOM 751 C CA . SER A 1 99 ? -12.800 -8.417 7.475 1.00 96.69 99 SER A CA 1
ATOM 752 C C . SER A 1 99 ? -11.290 -8.581 7.673 1.00 96.69 99 SER A C 1
ATOM 754 O O . SER A 1 99 ? -10.753 -8.037 8.632 1.00 96.69 99 SER A O 1
ATOM 756 N N . VAL A 1 100 ? -10.606 -9.360 6.826 1.00 96.81 100 VAL A N 1
ATOM 757 C CA . VAL A 1 100 ? -9.139 -9.459 6.849 1.00 96.81 100 VAL A CA 1
ATOM 758 C C . VAL A 1 100 ? -8.521 -8.185 6.285 1.00 96.81 100 VAL A C 1
ATOM 760 O O . VAL A 1 100 ? -7.645 -7.636 6.944 1.00 96.81 100 VAL A O 1
ATOM 763 N N . THR A 1 101 ? -9.005 -7.708 5.136 1.00 96.69 101 THR A N 1
ATOM 764 C CA . THR A 1 101 ? -8.589 -6.435 4.532 1.00 96.69 101 THR A CA 1
ATOM 765 C C . THR A 1 101 ? -8.750 -5.286 5.535 1.00 96.69 101 THR A C 1
ATOM 767 O O . THR A 1 101 ? -7.748 -4.727 5.967 1.00 96.69 101 THR A O 1
ATOM 770 N N . ASP A 1 102 ? -9.964 -5.063 6.055 1.00 96.75 102 ASP A N 1
ATOM 771 C CA . ASP A 1 102 ? -10.272 -4.001 7.026 1.00 96.75 102 ASP A CA 1
ATOM 772 C C . ASP A 1 102 ? -9.349 -4.060 8.258 1.00 96.75 102 ASP A C 1
ATOM 774 O O . ASP A 1 102 ? -8.902 -3.036 8.787 1.00 96.75 102 ASP A O 1
ATOM 778 N N . PHE A 1 103 ? -9.049 -5.278 8.727 1.00 96.69 103 PHE A N 1
ATOM 779 C CA . PHE A 1 103 ? -8.183 -5.482 9.879 1.00 96.69 103 PHE A CA 1
ATOM 780 C C . PHE A 1 103 ? -6.742 -5.072 9.576 1.00 96.69 103 PHE A C 1
ATOM 782 O O . PHE A 1 103 ? -6.144 -4.367 10.390 1.00 96.69 103 PHE A O 1
ATOM 789 N N . LEU A 1 104 ? -6.194 -5.499 8.435 1.00 95.38 104 LEU A N 1
ATOM 790 C CA . LEU A 1 104 ? -4.847 -5.133 7.993 1.00 95.38 104 LEU A CA 1
ATOM 791 C C . LEU A 1 104 ? -4.733 -3.615 7.805 1.00 95.38 104 LEU A C 1
ATOM 793 O O . LEU A 1 104 ? -3.829 -2.995 8.360 1.00 95.38 104 LEU A O 1
ATOM 797 N N . ASP A 1 105 ? -5.726 -2.996 7.178 1.00 95.19 105 ASP A N 1
ATOM 798 C CA . ASP A 1 105 ? -5.771 -1.547 6.962 1.00 95.19 105 ASP A CA 1
ATOM 799 C C . ASP A 1 105 ? -5.801 -0.758 8.282 1.00 95.19 105 ASP A C 1
ATOM 801 O O . ASP A 1 105 ? -5.130 0.267 8.465 1.00 95.19 105 ASP A O 1
ATOM 805 N N . ASN A 1 106 ? -6.557 -1.254 9.266 1.00 95.81 106 ASN A N 1
ATOM 806 C CA . ASN A 1 106 ? -6.600 -0.651 10.595 1.00 95.81 106 ASN A CA 1
ATOM 807 C C . ASN A 1 106 ? -5.247 -0.767 11.330 1.00 95.81 106 ASN A C 1
ATOM 809 O O . ASN A 1 106 ? -4.926 0.096 12.154 1.00 95.81 106 ASN A O 1
ATOM 813 N N . LEU A 1 107 ? -4.434 -1.794 11.039 1.00 94.00 107 LEU A N 1
ATOM 814 C CA . LEU A 1 107 ? -3.074 -1.926 11.582 1.00 94.00 107 LEU A CA 1
ATOM 815 C C . LEU A 1 107 ? -2.100 -0.905 10.983 1.00 94.00 107 LEU A C 1
ATOM 817 O O . LEU A 1 107 ? -1.196 -0.459 11.692 1.00 94.00 107 LEU A O 1
ATOM 821 N N . GLU A 1 108 ? -2.288 -0.516 9.724 1.00 93.88 108 GLU A N 1
ATOM 822 C CA . GLU A 1 108 ? -1.445 0.470 9.030 1.00 93.88 108 GLU A CA 1
ATOM 823 C C . GLU A 1 108 ? -1.831 1.919 9.343 1.00 93.88 108 GLU A C 1
ATOM 825 O O . GLU A 1 108 ? -1.015 2.835 9.239 1.00 93.88 108 GLU A O 1
ATOM 830 N N . THR A 1 109 ? -3.049 2.139 9.832 1.00 95.75 109 THR A N 1
ATOM 831 C CA . THR A 1 109 ? -3.596 3.472 10.124 1.00 95.75 109 THR A CA 1
ATOM 832 C C . THR A 1 109 ? -2.686 4.391 10.972 1.00 95.75 109 THR A C 1
ATOM 834 O O . THR A 1 109 ? -2.646 5.596 10.707 1.00 95.75 109 THR A O 1
ATOM 837 N N . PRO A 1 110 ? -1.922 3.916 11.981 1.00 95.44 110 PRO A N 1
ATOM 838 C CA . PRO A 1 110 ? -0.974 4.767 12.705 1.00 95.44 110 PRO A CA 1
ATOM 839 C C . PRO A 1 110 ? 0.146 5.351 11.830 1.00 95.44 110 PRO A C 1
ATOM 841 O O . PRO A 1 110 ? 0.600 6.464 12.101 1.00 95.44 110 PRO A O 1
ATOM 844 N N . VAL A 1 111 ? 0.589 4.611 10.809 1.00 96.25 111 VAL A N 1
ATOM 845 C CA . VAL A 1 111 ? 1.590 5.067 9.833 1.00 96.25 111 VAL A CA 1
ATOM 846 C C . VAL A 1 111 ? 0.976 6.139 8.937 1.00 96.25 111 VAL A C 1
ATOM 848 O O . VAL A 1 111 ? 1.533 7.232 8.836 1.00 96.25 111 VAL A O 1
ATOM 851 N N . VAL A 1 112 ? -0.229 5.887 8.415 1.00 97.00 112 VAL A N 1
ATOM 852 C CA . VAL A 1 112 ? -1.003 6.866 7.629 1.00 97.00 112 VAL A CA 1
ATOM 853 C C . VAL A 1 112 ? -1.172 8.175 8.399 1.00 97.00 112 VAL A C 1
ATOM 855 O O . VAL A 1 112 ? -0.871 9.253 7.891 1.00 97.00 112 VAL A O 1
ATOM 858 N N . LEU A 1 113 ? -1.552 8.096 9.678 1.00 97.44 113 LEU A N 1
ATOM 859 C CA . LEU A 1 113 ? -1.710 9.273 10.534 1.00 97.44 113 LEU A CA 1
ATOM 860 C C . LEU A 1 113 ? -0.406 10.063 10.690 1.00 97.44 113 LEU A C 1
ATOM 862 O O . LEU A 1 113 ? -0.419 11.296 10.691 1.00 97.44 113 LEU A O 1
ATOM 866 N N . LEU A 1 114 ? 0.717 9.367 10.880 1.00 96.94 114 LEU A N 1
ATOM 867 C CA . LEU A 1 114 ? 2.016 10.017 11.007 1.00 96.94 114 LEU A CA 1
ATOM 868 C C . LEU A 1 114 ? 2.350 10.792 9.728 1.00 96.94 114 LEU A C 1
ATOM 870 O O . LEU A 1 114 ? 2.742 11.957 9.814 1.00 96.94 114 LEU A O 1
ATOM 874 N N . ASN A 1 115 ? 2.155 10.174 8.568 1.00 97.81 115 ASN A N 1
ATOM 875 C CA . ASN A 1 115 ? 2.476 10.781 7.285 1.00 97.81 115 ASN A CA 1
ATOM 876 C C . ASN A 1 115 ? 1.508 11.920 6.907 1.00 97.81 115 ASN A C 1
ATOM 878 O O . ASN A 1 115 ? 1.973 12.987 6.498 1.00 97.81 115 ASN A O 1
ATOM 882 N N . ASP A 1 116 ? 0.207 11.798 7.201 1.00 98.00 116 ASP A N 1
ATOM 883 C CA . ASP A 1 116 ? -0.764 12.899 7.077 1.00 98.00 116 ASP A CA 1
ATOM 884 C C . ASP A 1 116 ? -0.295 14.153 7.845 1.00 98.00 116 ASP A C 1
ATOM 886 O O . ASP A 1 116 ? -0.357 15.286 7.353 1.00 98.00 116 ASP A O 1
ATOM 890 N N . ILE A 1 117 ? 0.206 13.960 9.072 1.00 97.94 117 ILE A N 1
ATOM 891 C CA . ILE A 1 117 ? 0.731 15.046 9.908 1.00 97.94 117 ILE A CA 1
ATOM 892 C C . ILE A 1 117 ? 2.021 15.618 9.311 1.00 97.94 117 ILE A C 1
ATOM 894 O O . ILE A 1 117 ? 2.175 16.841 9.261 1.00 97.94 117 ILE A O 1
ATOM 898 N N . LEU A 1 118 ? 2.941 14.761 8.854 1.00 97.56 118 LEU A N 1
ATOM 899 C CA . LEU A 1 118 ? 4.211 15.181 8.251 1.00 97.56 118 LEU A CA 1
ATOM 900 C C . LEU A 1 118 ? 4.022 15.980 6.957 1.00 97.56 118 LEU A C 1
ATOM 902 O O . LEU A 1 118 ? 4.863 16.821 6.640 1.00 97.56 118 LEU A O 1
ATOM 906 N N . GLN A 1 119 ? 2.922 15.762 6.241 1.00 97.25 119 GLN A N 1
ATOM 907 C CA . GLN A 1 119 ? 2.566 16.505 5.030 1.00 97.25 119 GLN A CA 1
ATOM 908 C C . GLN A 1 119 ? 1.672 17.718 5.298 1.00 97.25 119 GLN A C 1
ATOM 910 O O . GLN A 1 119 ? 1.277 18.425 4.374 1.00 97.25 119 GLN A O 1
ATOM 915 N N . PHE A 1 120 ? 1.371 18.009 6.566 1.00 97.31 120 PHE A N 1
ATOM 916 C CA . PHE A 1 120 ? 0.458 19.078 6.977 1.00 97.31 120 PHE A CA 1
ATOM 917 C C . PHE A 1 120 ? -0.987 18.912 6.464 1.00 97.31 120 PHE A C 1
ATOM 919 O O . PHE A 1 120 ? -1.755 19.879 6.433 1.00 97.31 120 PHE A O 1
ATOM 926 N N . LYS A 1 121 ? -1.412 17.682 6.149 1.00 96.31 121 LYS A N 1
ATOM 927 C CA . LYS A 1 121 ? -2.775 17.338 5.714 1.00 96.31 121 LYS A CA 1
ATOM 928 C C . LYS A 1 121 ? -3.700 17.141 6.926 1.00 96.31 121 LYS A C 1
ATOM 930 O O . LYS A 1 121 ? -4.229 16.063 7.177 1.00 96.31 121 LYS A O 1
ATOM 935 N N . LEU A 1 122 ? -3.923 18.205 7.707 1.00 96.44 122 LEU A N 1
ATOM 936 C CA . LEU A 1 122 ? -4.632 18.124 9.001 1.00 96.44 122 LEU A CA 1
ATOM 937 C C . LEU A 1 122 ? -6.077 17.603 8.910 1.00 96.44 122 LEU A C 1
ATOM 939 O O . LEU A 1 122 ? -6.558 16.979 9.854 1.00 96.44 122 LEU A O 1
ATOM 943 N N . ASN A 1 123 ? -6.776 17.867 7.802 1.00 96.38 123 ASN A N 1
ATOM 944 C CA . ASN A 1 123 ? -8.128 17.344 7.588 1.00 96.38 123 ASN A CA 1
ATOM 945 C C . ASN A 1 123 ? -8.104 15.811 7.452 1.00 96.38 123 ASN A C 1
ATOM 947 O O . ASN A 1 123 ? -8.806 15.126 8.195 1.00 96.38 123 ASN A O 1
ATOM 951 N N . ARG A 1 124 ? -7.215 15.291 6.597 1.00 96.56 124 ARG A N 1
ATOM 952 C CA . ARG A 1 124 ? -6.995 13.852 6.413 1.00 96.56 124 ARG A CA 1
ATOM 953 C C . ARG A 1 124 ? -6.542 13.185 7.704 1.00 96.56 124 ARG A C 1
ATOM 955 O O . ARG A 1 124 ? -7.193 12.240 8.125 1.00 96.56 124 ARG A O 1
ATOM 962 N N . ALA A 1 125 ? -5.596 13.775 8.437 1.00 97.69 125 ALA A N 1
ATOM 963 C CA . ALA A 1 125 ? -5.210 13.285 9.764 1.00 97.69 125 ALA A CA 1
ATOM 964 C C . ALA A 1 125 ? -6.414 13.139 10.721 1.00 97.69 125 ALA A C 1
ATOM 966 O O . ALA A 1 125 ? -6.521 12.159 11.459 1.00 97.69 125 ALA A O 1
ATOM 967 N N . GLY A 1 126 ? -7.342 14.104 10.713 1.00 97.75 126 GLY A N 1
ATOM 968 C CA . GLY A 1 126 ? -8.570 14.044 11.510 1.00 97.75 126 GLY A CA 1
ATOM 969 C C . GLY A 1 126 ? -9.502 12.898 11.099 1.00 97.75 126 GLY A C 1
ATOM 970 O O . GLY A 1 126 ? -10.066 12.227 11.970 1.00 97.75 126 GLY A O 1
ATOM 971 N N . ILE A 1 127 ? -9.628 12.643 9.793 1.00 97.31 127 ILE A N 1
ATOM 972 C CA . ILE A 1 127 ? -10.365 11.495 9.245 1.00 97.31 127 ILE A CA 1
ATOM 973 C C . ILE A 1 127 ? -9.690 10.191 9.677 1.00 97.31 127 ILE A C 1
ATOM 975 O O . ILE A 1 127 ? -10.361 9.332 10.242 1.00 97.31 127 ILE A O 1
ATOM 979 N N . THR A 1 128 ? -8.370 10.078 9.526 1.00 97.69 128 THR A N 1
ATOM 980 C CA . THR A 1 128 ? -7.567 8.906 9.906 1.00 97.69 128 THR A CA 1
ATOM 981 C C . THR A 1 128 ? -7.731 8.558 11.385 1.00 97.69 128 THR A C 1
ATOM 983 O O . THR A 1 128 ? -8.020 7.413 11.730 1.00 97.69 128 THR A O 1
ATOM 986 N N . VAL A 1 129 ? -7.647 9.551 12.282 1.00 97.75 129 VAL A N 1
ATOM 987 C CA . VAL A 1 129 ? -7.897 9.353 13.724 1.00 97.75 129 VAL A CA 1
ATOM 988 C C . VAL A 1 129 ? -9.320 8.866 13.983 1.00 97.75 129 VAL A C 1
ATOM 990 O O . VAL A 1 129 ? -9.528 7.978 14.813 1.00 97.75 129 VAL A O 1
ATOM 993 N N . SER A 1 130 ? -10.302 9.452 13.296 1.00 97.62 130 SER A N 1
ATOM 994 C CA . SER A 1 130 ? -11.712 9.100 13.472 1.00 97.62 130 SER A CA 1
ATOM 995 C C . SER A 1 130 ? -11.977 7.668 13.008 1.00 97.62 130 SER A C 1
ATOM 997 O O . SER A 1 130 ? -12.556 6.893 13.768 1.00 97.62 130 SER A O 1
ATOM 999 N N . ARG A 1 131 ? -11.477 7.294 11.822 1.00 97.44 131 ARG A N 1
ATOM 1000 C CA . ARG A 1 131 ? -11.533 5.930 11.280 1.00 97.44 131 ARG A CA 1
ATOM 1001 C C . ARG A 1 131 ? -10.884 4.939 12.239 1.00 97.44 131 ARG A C 1
ATOM 1003 O O . ARG A 1 131 ? -11.551 4.006 12.671 1.00 97.44 131 ARG A O 1
ATOM 1010 N N . PHE A 1 132 ? -9.654 5.202 12.688 1.00 96.94 132 PHE A N 1
ATOM 1011 C CA . PHE A 1 132 ? -8.959 4.335 13.644 1.00 96.94 132 PHE A CA 1
ATOM 1012 C C . PHE A 1 132 ? -9.764 4.114 14.927 1.00 96.94 132 PHE A C 1
ATOM 1014 O O . PHE A 1 132 ? -9.921 2.986 15.395 1.00 96.94 132 PHE A O 1
ATOM 1021 N N . ALA A 1 133 ? -10.289 5.195 15.513 1.00 97.12 133 ALA A N 1
ATOM 1022 C CA . ALA A 1 133 ? -11.052 5.125 16.751 1.00 97.12 133 ALA A CA 1
ATOM 1023 C C . ALA A 1 133 ? -12.354 4.334 16.567 1.00 97.12 133 ALA A C 1
ATOM 1025 O O . ALA A 1 133 ? -12.667 3.472 17.390 1.00 97.12 133 ALA A O 1
ATOM 1026 N N . ILE A 1 134 ? -13.097 4.602 15.493 1.00 97.44 134 ILE A N 1
ATOM 1027 C CA . ILE A 1 134 ? -14.375 3.954 15.183 1.00 97.44 134 ILE A CA 1
ATOM 1028 C C . ILE A 1 134 ? -14.163 2.472 14.854 1.00 97.44 134 ILE A C 1
ATOM 1030 O O . ILE A 1 134 ? -14.795 1.617 15.477 1.00 97.44 134 ILE A O 1
ATOM 1034 N N . ASN A 1 135 ? -13.225 2.145 13.971 1.00 97.00 135 ASN A N 1
ATOM 1035 C CA . ASN A 1 135 ? -12.985 0.774 13.520 1.00 97.00 135 ASN A CA 1
ATOM 1036 C C . ASN A 1 135 ? -12.370 -0.075 14.637 1.00 97.00 135 ASN A C 1
ATOM 1038 O O . ASN A 1 135 ? -12.782 -1.210 14.869 1.00 97.00 135 ASN A O 1
ATOM 1042 N N . THR A 1 136 ? -11.480 0.499 15.450 1.00 96.44 136 THR A N 1
ATOM 1043 C CA . THR A 1 136 ? -10.917 -0.224 16.597 1.00 96.44 136 THR A CA 1
ATOM 1044 C C . THR A 1 136 ? -11.955 -0.485 17.696 1.00 96.44 136 THR A C 1
ATOM 1046 O O . THR A 1 136 ? -11.892 -1.518 18.363 1.00 96.44 136 THR A O 1
ATOM 1049 N N . THR A 1 137 ? -12.923 0.416 17.907 1.00 96.06 137 THR A N 1
ATOM 1050 C CA . THR A 1 137 ? -13.917 0.278 18.990 1.00 96.06 137 THR A CA 1
ATOM 1051 C C . THR A 1 137 ? -15.200 -0.422 18.549 1.00 96.06 137 THR A C 1
ATOM 1053 O O . THR A 1 137 ? -15.557 -1.455 19.113 1.00 96.06 137 THR A O 1
ATOM 1056 N N . ILE A 1 138 ? -15.893 0.131 17.555 1.00 96.00 138 ILE A N 1
ATOM 1057 C CA . ILE A 1 138 ? -17.170 -0.366 17.029 1.00 96.00 138 ILE A CA 1
ATOM 1058 C C . ILE A 1 138 ? -16.915 -1.485 16.022 1.00 96.00 138 ILE A C 1
ATOM 1060 O O . ILE A 1 138 ? -17.573 -2.521 16.082 1.00 96.00 138 ILE A O 1
ATOM 1064 N N . GLY A 1 139 ? -15.913 -1.314 15.158 1.00 94.19 139 GLY A N 1
ATOM 1065 C CA . GLY A 1 139 ? -15.515 -2.294 14.144 1.00 94.19 139 GLY A CA 1
ATOM 1066 C C . GLY A 1 139 ? -14.755 -3.506 14.691 1.00 94.19 139 GLY A C 1
ATOM 1067 O O . GLY A 1 139 ? -14.117 -4.223 13.930 1.00 94.19 139 GLY A O 1
ATOM 1068 N N . PHE A 1 140 ? -14.802 -3.741 16.009 1.00 95.19 140 PHE A N 1
ATOM 1069 C CA . PHE A 1 140 ? -14.157 -4.869 16.682 1.00 95.19 140 PHE A CA 1
ATOM 1070 C C . PHE A 1 140 ? -12.659 -4.968 16.344 1.00 95.19 140 PHE A C 1
ATOM 1072 O O . PHE A 1 140 ? -12.236 -5.898 15.677 1.00 95.19 140 PHE A O 1
ATOM 1079 N N . PHE A 1 141 ? -11.839 -4.018 16.807 1.00 93.75 141 PHE A N 1
ATOM 1080 C CA . PHE A 1 141 ? -10.391 -3.959 16.519 1.00 93.75 141 PHE A CA 1
ATOM 1081 C C . PHE A 1 141 ? -10.016 -3.808 15.033 1.00 93.75 141 PHE A C 1
ATOM 1083 O O . PHE A 1 141 ? -8.870 -4.065 14.672 1.00 93.75 141 PHE A O 1
ATOM 1090 N N . GLY A 1 142 ? -10.951 -3.362 14.194 1.00 94.19 142 GLY A N 1
ATOM 1091 C CA . GLY A 1 142 ? -10.738 -3.166 12.763 1.00 94.19 142 GLY A CA 1
ATOM 1092 C C . GLY A 1 142 ? -11.207 -4.318 11.881 1.00 94.19 142 GLY A C 1
ATOM 1093 O O . GLY A 1 142 ? -11.049 -4.226 10.683 1.00 94.19 142 GLY A O 1
ATOM 1094 N N . PHE A 1 143 ? -11.825 -5.377 12.414 1.00 96.69 143 PHE A N 1
ATOM 1095 C CA . PHE A 1 143 ? -12.397 -6.448 11.577 1.00 96.69 143 PHE A CA 1
ATOM 1096 C C . PHE A 1 143 ? -13.621 -6.016 10.746 1.00 96.69 143 PHE A C 1
ATOM 1098 O O . PHE A 1 143 ? -14.120 -6.800 9.936 1.00 96.69 143 PHE A O 1
ATOM 1105 N N . PHE A 1 144 ? -14.139 -4.814 10.987 1.00 96.75 144 PHE A N 1
ATOM 1106 C CA . PHE A 1 144 ? -15.195 -4.180 10.209 1.00 96.75 144 PHE A CA 1
ATOM 1107 C C . PHE A 1 144 ? -14.897 -2.683 10.069 1.00 96.75 144 PHE A C 1
ATOM 1109 O O . PHE A 1 144 ? -14.336 -2.088 10.997 1.00 96.75 144 PHE A O 1
ATOM 1116 N N . ASP A 1 145 ? -15.363 -2.068 8.979 1.00 96.62 145 ASP A N 1
ATOM 1117 C CA . ASP A 1 145 ? -15.240 -0.626 8.711 1.00 96.62 145 ASP A CA 1
ATOM 1118 C C . ASP A 1 145 ? -16.568 0.163 8.855 1.00 96.62 145 ASP A C 1
ATOM 1120 O O . ASP A 1 145 ? -17.137 0.641 7.873 1.00 96.62 145 ASP A O 1
ATOM 1124 N N . PRO A 1 146 ? -17.100 0.361 10.080 1.00 96.31 146 PRO A N 1
ATOM 1125 C CA . PRO A 1 146 ? -18.249 1.241 10.283 1.00 96.31 146 PRO A CA 1
ATOM 1126 C C . PRO A 1 146 ? -17.930 2.722 10.023 1.00 96.31 146 PRO A C 1
ATOM 1128 O O . PRO A 1 146 ? -18.852 3.530 9.929 1.00 96.31 146 PRO A O 1
ATOM 1131 N N . ALA A 1 147 ? -16.655 3.120 9.937 1.00 95.94 147 ALA A N 1
ATOM 1132 C CA . ALA A 1 147 ? -16.301 4.496 9.610 1.00 95.94 147 ALA A CA 1
ATOM 1133 C C . ALA A 1 147 ? -16.630 4.840 8.149 1.00 95.94 147 ALA A C 1
ATOM 1135 O O . ALA A 1 147 ? -17.105 5.947 7.883 1.00 95.94 147 ALA A O 1
ATOM 1136 N N . GLU A 1 148 ? -16.449 3.896 7.222 1.00 95.19 148 GLU A N 1
ATOM 1137 C CA . GLU A 1 148 ? -16.882 4.053 5.829 1.00 95.19 148 GLU A CA 1
ATOM 1138 C C . GLU A 1 148 ? -18.401 4.264 5.726 1.00 95.19 148 GLU A C 1
ATOM 1140 O O . GLU A 1 148 ? -18.848 5.191 5.049 1.00 95.19 148 GLU A O 1
ATOM 1145 N N . GLU A 1 149 ? -19.205 3.500 6.474 1.00 93.94 149 GLU A N 1
ATOM 1146 C CA . GLU A 1 149 ? -20.670 3.667 6.513 1.00 93.94 149 GLU A CA 1
ATOM 1147 C C . GLU A 1 149 ? -21.107 5.053 7.029 1.00 93.94 149 GLU A C 1
ATOM 1149 O O . GLU A 1 149 ? -22.196 5.534 6.706 1.00 93.94 149 GLU A O 1
ATOM 1154 N N . LEU A 1 150 ? -20.248 5.722 7.806 1.00 95.06 150 LEU A N 1
ATOM 1155 C CA . LEU A 1 150 ? -20.448 7.087 8.302 1.00 95.06 150 LEU A CA 1
ATOM 1156 C C . LEU A 1 150 ? -19.947 8.169 7.328 1.00 95.06 150 LEU A C 1
ATOM 1158 O O . LEU A 1 150 ? -19.987 9.354 7.660 1.00 95.06 150 LEU A O 1
ATOM 1162 N N . GLY A 1 151 ? -19.490 7.784 6.134 1.00 94.75 151 GLY A N 1
ATOM 1163 C CA . GLY A 1 151 ? -19.009 8.694 5.095 1.00 94.75 151 GLY A CA 1
ATOM 1164 C C . GLY A 1 151 ? -17.565 9.160 5.286 1.00 94.75 151 GLY A C 1
ATOM 1165 O O . GLY A 1 151 ? -17.140 10.112 4.631 1.00 94.75 151 GLY A O 1
ATOM 1166 N N . LEU A 1 152 ? -16.797 8.518 6.172 1.00 95.19 152 LEU A N 1
ATOM 1167 C CA . LEU A 1 152 ? -15.372 8.795 6.327 1.00 95.19 152 LEU A CA 1
ATOM 1168 C C . LEU A 1 152 ? -14.597 7.999 5.278 1.00 95.19 152 LEU A C 1
ATOM 1170 O O . LEU A 1 152 ? -14.202 6.861 5.533 1.00 95.19 152 LEU A O 1
ATOM 1174 N N . ALA A 1 153 ? -14.398 8.599 4.104 1.00 93.69 153 ALA A N 1
ATOM 1175 C CA . ALA A 1 153 ? -13.640 7.986 3.019 1.00 93.69 153 ALA A CA 1
ATOM 1176 C C . ALA A 1 153 ? -12.241 7.570 3.493 1.00 93.69 153 ALA A C 1
ATOM 1178 O O . ALA A 1 153 ? -11.568 8.308 4.219 1.00 93.69 153 ALA A O 1
ATOM 1179 N N . ARG A 1 154 ? -11.824 6.368 3.095 1.00 93.38 154 ARG A N 1
ATOM 1180 C CA . ARG A 1 154 ? -10.466 5.890 3.325 1.00 93.38 154 ARG A CA 1
ATOM 1181 C C . ARG A 1 154 ? -9.491 6.629 2.413 1.00 93.38 154 ARG A C 1
ATOM 1183 O O . ARG A 1 154 ? -9.811 6.937 1.268 1.00 93.38 154 ARG A O 1
ATOM 1190 N N . HIS A 1 155 ? -8.289 6.835 2.924 1.00 94.81 155 HIS A N 1
ATOM 1191 C CA . HIS A 1 155 ? -7.112 7.164 2.144 1.00 94.81 155 HIS A CA 1
ATOM 1192 C C . HIS A 1 155 ? -5.899 6.482 2.769 1.00 94.81 155 HIS A C 1
ATOM 1194 O O . HIS A 1 155 ? -5.916 6.172 3.962 1.00 94.81 155 HIS A O 1
ATOM 1200 N N . ASP A 1 156 ? -4.855 6.312 1.973 1.00 94.56 156 ASP A N 1
ATOM 1201 C CA . ASP A 1 156 ? -3.582 5.759 2.418 1.00 94.56 156 ASP A CA 1
ATOM 1202 C C . ASP A 1 156 ? -2.504 6.847 2.333 1.00 94.56 156 ASP A C 1
ATOM 1204 O O . ASP A 1 156 ? -2.664 7.841 1.614 1.00 94.56 156 ASP A O 1
ATOM 1208 N N . GLU A 1 157 ? -1.467 6.715 3.157 1.00 96.19 157 GLU A N 1
ATOM 1209 C CA . GLU A 1 157 ? -0.322 7.619 3.159 1.00 96.19 157 GLU A CA 1
ATOM 1210 C C . GLU A 1 157 ? 0.920 6.926 3.736 1.00 96.19 157 GLU A C 1
ATOM 1212 O O . GLU A 1 157 ? 0.882 6.402 4.854 1.00 96.19 157 GLU A O 1
ATOM 1217 N N . ASP A 1 158 ? 2.040 6.981 3.019 1.00 96.25 158 ASP A N 1
ATOM 1218 C CA . ASP A 1 158 ? 3.307 6.387 3.454 1.00 96.25 158 ASP A CA 1
ATOM 1219 C C . ASP A 1 158 ? 4.467 7.407 3.500 1.00 96.25 158 ASP A C 1
ATOM 1221 O O . ASP A 1 158 ? 4.342 8.598 3.162 1.00 96.25 158 ASP A O 1
ATOM 1225 N N . PHE A 1 159 ? 5.629 6.979 3.998 1.00 97.56 159 PHE A N 1
ATOM 1226 C CA . PHE A 1 159 ? 6.772 7.879 4.105 1.00 97.56 159 PHE A CA 1
ATOM 1227 C C . PHE A 1 159 ? 7.412 8.155 2.739 1.00 97.56 159 PHE A C 1
ATOM 1229 O O . PHE A 1 159 ? 8.012 9.216 2.554 1.00 97.56 159 PHE A O 1
ATOM 1236 N N . ALA A 1 160 ? 7.276 7.260 1.756 1.00 96.81 160 ALA A N 1
ATOM 1237 C CA . ALA A 1 160 ? 7.761 7.491 0.397 1.00 96.81 160 ALA A CA 1
ATOM 1238 C C . ALA A 1 160 ? 7.013 8.653 -0.270 1.00 96.81 160 ALA A C 1
ATOM 1240 O O . ALA A 1 160 ? 7.637 9.576 -0.810 1.00 96.81 160 ALA A O 1
ATOM 1241 N N . GLN A 1 161 ? 5.688 8.646 -0.158 1.00 96.56 161 GLN A N 1
ATOM 1242 C CA . GLN A 1 161 ? 4.791 9.704 -0.594 1.00 96.56 161 GLN A CA 1
ATOM 1243 C C . GLN A 1 161 ? 5.081 11.000 0.170 1.00 96.56 161 GLN A C 1
ATOM 1245 O O . GLN A 1 161 ? 5.229 12.050 -0.451 1.00 96.56 161 GLN A O 1
ATOM 1250 N N . THR A 1 162 ? 5.338 10.927 1.483 1.00 97.19 162 THR A N 1
ATOM 1251 C CA . THR A 1 162 ? 5.787 12.085 2.280 1.00 97.19 162 THR A CA 1
ATOM 1252 C C . THR A 1 162 ? 7.065 12.712 1.731 1.00 97.19 162 THR A C 1
ATOM 1254 O O . THR A 1 162 ? 7.142 13.931 1.571 1.00 97.19 162 THR A O 1
ATOM 1257 N N . LEU A 1 163 ? 8.081 11.912 1.405 1.00 97.56 163 LEU A N 1
ATOM 1258 C CA . LEU A 1 163 ? 9.304 12.419 0.777 1.00 97.56 163 LEU A CA 1
ATOM 1259 C C . LEU A 1 163 ? 8.996 13.060 -0.589 1.00 97.56 163 LEU A C 1
ATOM 1261 O O . LEU A 1 163 ? 9.538 14.123 -0.900 1.00 97.56 163 LEU A O 1
ATOM 1265 N N . GLY A 1 164 ? 8.103 12.449 -1.372 1.00 95.56 164 GLY A N 1
ATOM 1266 C CA . GLY A 1 164 ? 7.608 12.987 -2.640 1.00 95.56 164 GLY A CA 1
ATOM 1267 C C . GLY A 1 164 ? 6.904 14.339 -2.496 1.00 95.56 164 GLY A C 1
ATOM 1268 O O . GLY A 1 164 ? 7.231 15.270 -3.229 1.00 95.56 164 GLY A O 1
ATOM 1269 N N . TYR A 1 165 ? 6.028 14.485 -1.501 1.00 95.56 165 TYR A N 1
ATOM 1270 C CA . TYR A 1 165 ? 5.340 15.731 -1.158 1.00 95.56 165 TYR A CA 1
ATOM 1271 C C . TYR A 1 165 ? 6.325 16.860 -0.822 1.00 95.56 165 TYR A C 1
ATOM 1273 O O . TYR A 1 165 ? 6.137 18.011 -1.215 1.00 95.56 165 TYR A O 1
ATOM 1281 N N . TRP A 1 166 ? 7.437 16.526 -0.163 1.00 96.25 166 TRP A N 1
ATOM 1282 C CA . TRP A 1 166 ? 8.532 17.459 0.123 1.00 96.25 166 TRP A CA 1
ATOM 1283 C C . TRP A 1 166 ? 9.495 17.689 -1.057 1.00 96.25 166 TRP A C 1
ATOM 1285 O O . TRP A 1 166 ? 10.512 18.369 -0.902 1.00 96.25 166 TRP A O 1
ATOM 1295 N N . GLY A 1 167 ? 9.182 17.159 -2.243 1.00 94.06 167 GLY A N 1
ATOM 1296 C CA . GLY A 1 167 ? 9.935 17.375 -3.478 1.00 94.06 167 GLY A CA 1
ATOM 1297 C C . GLY A 1 167 ? 11.175 16.493 -3.630 1.00 94.06 167 GLY A C 1
ATOM 1298 O O . GLY A 1 167 ? 12.045 16.799 -4.448 1.00 94.06 167 GLY A O 1
ATOM 1299 N N . ILE A 1 168 ? 11.297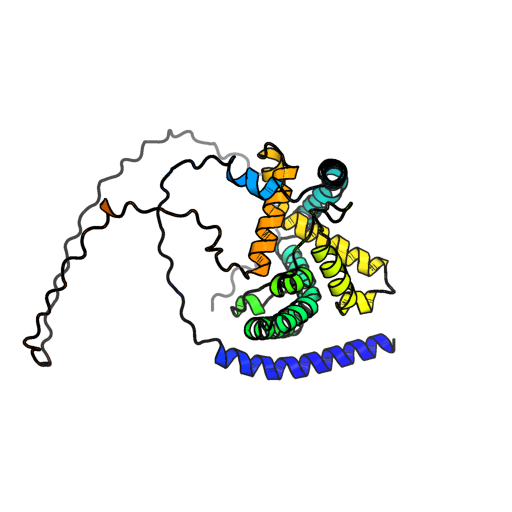 15.414 -2.853 1.00 95.62 168 ILE A N 1
ATOM 1300 C CA . ILE A 1 168 ? 12.390 14.454 -3.020 1.00 95.62 168 ILE A CA 1
ATOM 1301 C C . ILE A 1 168 ? 12.051 13.540 -4.209 1.00 95.62 168 ILE A C 1
ATOM 1303 O O . ILE A 1 168 ? 11.016 12.866 -4.191 1.00 95.62 168 ILE A O 1
ATOM 1307 N N . PRO A 1 169 ? 12.904 13.495 -5.250 1.00 91.75 169 PRO A N 1
ATOM 1308 C CA . PRO A 1 169 ? 12.650 12.674 -6.430 1.00 91.75 169 PRO A CA 1
ATOM 1309 C C . PRO A 1 169 ? 12.751 11.175 -6.109 1.00 91.75 169 PRO A C 1
ATOM 1311 O O . PRO A 1 169 ? 13.503 10.781 -5.218 1.00 91.75 169 PRO A O 1
ATOM 1314 N N . GLU A 1 170 ? 12.046 10.338 -6.879 1.00 91.38 170 GLU A N 1
ATOM 1315 C CA . GLU A 1 170 ? 12.053 8.869 -6.725 1.00 91.38 170 GLU A CA 1
ATOM 1316 C C . GLU A 1 170 ? 13.460 8.250 -6.850 1.00 91.38 170 GLU A C 1
ATOM 1318 O O . GLU A 1 170 ? 13.812 7.308 -6.134 1.00 91.38 170 GLU A O 1
ATOM 1323 N N . GLY A 1 171 ? 14.293 8.823 -7.725 1.00 91.00 171 GLY A N 1
ATOM 1324 C CA . GLY A 1 171 ? 15.550 8.225 -8.168 1.00 91.00 171 GLY A CA 1
ATOM 1325 C C . GLY A 1 171 ? 15.349 7.260 -9.346 1.00 91.00 171 GLY A C 1
ATOM 1326 O O . GLY A 1 171 ? 14.284 7.249 -9.957 1.00 91.00 171 GLY A O 1
ATOM 1327 N N . PRO A 1 172 ? 16.372 6.476 -9.727 1.00 92.25 172 PRO A N 1
ATOM 1328 C CA . PRO A 1 172 ? 16.238 5.494 -10.799 1.00 92.25 172 PRO A CA 1
ATOM 1329 C C . PRO A 1 172 ? 15.254 4.386 -10.421 1.00 92.25 172 PRO A C 1
ATOM 1331 O O . PRO A 1 172 ? 15.217 3.950 -9.268 1.00 92.25 172 PRO A O 1
ATOM 1334 N N . TYR A 1 173 ? 14.521 3.880 -11.411 1.00 92.56 173 TYR A N 1
ATOM 1335 C CA . TYR A 1 173 ? 13.662 2.718 -11.217 1.00 92.56 173 TYR A CA 1
ATOM 1336 C C . TYR A 1 173 ? 14.488 1.481 -10.843 1.00 92.56 173 TYR A C 1
ATOM 1338 O O . TYR A 1 173 ? 15.496 1.164 -11.484 1.00 92.56 173 TYR A O 1
ATOM 1346 N N . LEU A 1 174 ? 14.058 0.777 -9.797 1.00 94.75 174 LEU A N 1
ATOM 1347 C CA . LEU A 1 174 ? 14.704 -0.434 -9.302 1.00 94.75 174 LEU A CA 1
ATOM 1348 C C . LEU A 1 174 ? 13.651 -1.501 -9.024 1.00 94.75 174 LEU A C 1
ATOM 1350 O O . LEU A 1 174 ? 12.688 -1.257 -8.303 1.00 94.75 174 LEU A O 1
ATOM 1354 N N . MET A 1 175 ? 13.870 -2.693 -9.570 1.00 95.81 175 MET A N 1
ATOM 1355 C CA . MET A 1 175 ? 13.062 -3.874 -9.288 1.00 95.81 175 MET A CA 1
ATOM 1356 C C . MET A 1 175 ? 13.759 -4.711 -8.217 1.00 95.81 175 MET A C 1
ATOM 1358 O O . MET A 1 175 ? 14.889 -5.165 -8.407 1.00 95.81 175 MET A O 1
ATOM 1362 N N . TRP A 1 176 ? 13.082 -4.948 -7.101 1.00 96.12 176 TRP A N 1
ATOM 1363 C CA . TRP A 1 176 ? 13.574 -5.767 -6.004 1.00 96.12 176 TRP A CA 1
ATOM 1364 C C . TRP A 1 176 ? 13.011 -7.187 -6.073 1.00 96.12 176 TRP A C 1
ATOM 1366 O O . TRP A 1 176 ? 11.836 -7.382 -6.405 1.00 96.12 176 TRP A O 1
ATOM 1376 N N . PRO A 1 177 ? 13.817 -8.210 -5.736 1.00 94.25 177 PRO A N 1
ATOM 1377 C CA . PRO A 1 177 ? 13.306 -9.566 -5.597 1.00 94.25 177 PRO A CA 1
ATOM 1378 C C . PRO A 1 177 ? 12.222 -9.616 -4.519 1.00 94.25 177 PRO A C 1
ATOM 1380 O O . PRO A 1 177 ? 12.403 -9.046 -3.444 1.00 94.25 177 PRO A O 1
ATOM 1383 N N . LEU A 1 178 ? 11.135 -10.340 -4.784 1.00 90.25 178 LEU A N 1
ATOM 1384 C CA . LEU A 1 178 ? 9.956 -10.517 -3.921 1.00 90.25 178 LEU A CA 1
ATOM 1385 C C . LEU A 1 178 ? 9.089 -9.264 -3.733 1.00 90.25 178 LEU A C 1
ATOM 1387 O O . LEU A 1 178 ? 7.872 -9.387 -3.755 1.00 90.25 178 LEU A O 1
ATOM 1391 N N . LEU A 1 179 ? 9.700 -8.091 -3.555 1.00 89.75 179 LEU A N 1
ATOM 1392 C CA . LEU A 1 179 ? 8.998 -6.844 -3.234 1.00 89.75 179 LEU A CA 1
ATOM 1393 C C . LEU A 1 179 ? 8.469 -6.104 -4.469 1.00 89.75 179 LEU A C 1
ATOM 1395 O O . LEU A 1 179 ? 7.541 -5.317 -4.348 1.00 89.75 179 LEU A O 1
ATOM 1399 N N . GLY A 1 180 ? 9.030 -6.360 -5.655 1.00 93.69 180 GLY A N 1
ATOM 1400 C CA . GLY A 1 180 ? 8.615 -5.668 -6.874 1.00 93.69 180 GLY A CA 1
ATOM 1401 C C . GLY A 1 180 ? 9.306 -4.308 -7.053 1.00 93.69 180 GLY A C 1
ATOM 1402 O O . GLY A 1 180 ? 10.466 -4.164 -6.657 1.00 93.69 180 GLY A O 1
ATOM 1403 N N . PRO A 1 181 ? 8.664 -3.332 -7.717 1.00 94.62 181 PRO A N 1
ATOM 1404 C CA . PRO A 1 181 ? 9.230 -1.999 -7.912 1.00 94.62 181 PRO A CA 1
ATOM 1405 C C . PRO A 1 181 ? 9.456 -1.292 -6.570 1.00 94.62 181 PRO A C 1
ATOM 1407 O O . PRO A 1 181 ? 8.534 -1.173 -5.774 1.00 94.62 181 PRO A O 1
ATOM 1410 N N . LEU A 1 182 ? 10.685 -0.843 -6.309 1.00 95.06 182 LEU A N 1
ATOM 1411 C CA . LEU A 1 182 ? 11.028 -0.109 -5.088 1.00 95.06 182 LEU A CA 1
ATOM 1412 C C . LEU A 1 182 ? 12.250 0.807 -5.337 1.00 95.06 182 LEU A C 1
ATOM 1414 O O . LEU A 1 182 ? 13.395 0.434 -5.037 1.00 95.06 182 LEU A O 1
ATOM 1418 N N . PRO A 1 183 ? 12.040 1.994 -5.943 1.00 94.19 183 PRO A N 1
ATOM 1419 C CA . PRO A 1 183 ? 13.065 3.018 -6.136 1.00 94.19 183 PRO A CA 1
ATOM 1420 C C . PRO A 1 183 ? 13.733 3.451 -4.819 1.00 94.19 183 PRO A C 1
ATOM 1422 O O . PRO A 1 183 ? 13.198 3.209 -3.739 1.00 94.19 183 PRO A O 1
ATOM 1425 N N . PRO A 1 184 ? 14.895 4.131 -4.860 1.00 95.31 184 PRO A N 1
ATOM 1426 C CA . PRO A 1 184 ? 15.625 4.512 -3.650 1.00 95.31 184 PRO A CA 1
ATOM 1427 C C . PRO A 1 184 ? 14.823 5.333 -2.636 1.00 95.31 184 PRO A C 1
ATOM 1429 O O . PRO A 1 184 ? 14.961 5.093 -1.437 1.00 95.31 184 PRO A O 1
ATOM 1432 N N . ARG A 1 185 ? 14.001 6.290 -3.089 1.00 95.19 185 ARG A N 1
ATOM 1433 C CA . ARG A 1 185 ? 13.127 7.063 -2.192 1.00 95.19 185 ARG A CA 1
ATOM 1434 C C . ARG A 1 185 ? 12.138 6.145 -1.484 1.00 95.19 185 ARG A C 1
ATOM 1436 O O . ARG A 1 185 ? 12.009 6.213 -0.266 1.00 95.19 185 ARG A O 1
ATOM 1443 N N . ASP A 1 186 ? 11.508 5.264 -2.243 1.00 95.56 186 ASP A N 1
ATOM 1444 C CA . ASP A 1 186 ? 10.432 4.411 -1.755 1.00 95.56 186 ASP A CA 1
ATOM 1445 C C . ASP A 1 186 ? 10.986 3.300 -0.850 1.00 95.56 186 ASP A C 1
ATOM 1447 O O . ASP A 1 186 ? 10.393 2.977 0.171 1.00 95.56 186 ASP A O 1
ATOM 1451 N N . ALA A 1 187 ? 12.206 2.818 -1.111 1.00 95.50 187 ALA A N 1
ATOM 1452 C CA . ALA A 1 187 ? 12.935 1.923 -0.212 1.00 95.50 187 ALA A CA 1
ATOM 1453 C C . ALA A 1 187 ? 13.250 2.573 1.149 1.00 95.50 187 ALA A C 1
ATOM 1455 O O . ALA A 1 187 ? 13.194 1.911 2.189 1.00 95.50 187 ALA A O 1
ATOM 1456 N N . VAL A 1 188 ? 13.597 3.866 1.156 1.00 96.38 188 VAL A N 1
ATOM 1457 C CA . VAL A 1 188 ? 13.767 4.632 2.402 1.00 96.38 188 VAL A CA 1
ATOM 1458 C C . VAL A 1 188 ? 12.417 4.829 3.090 1.00 96.38 188 VAL A C 1
ATOM 1460 O O . VAL A 1 188 ? 12.358 4.643 4.302 1.00 96.38 188 VAL A O 1
ATOM 1463 N N . GLY A 1 189 ? 11.366 5.138 2.321 1.00 96.06 189 GLY A N 1
ATOM 1464 C CA . GLY A 1 189 ? 9.961 5.159 2.741 1.00 96.06 189 GLY A CA 1
ATOM 1465 C C . GLY A 1 189 ? 9.582 3.925 3.543 1.00 96.06 189 GLY A C 1
ATOM 1466 O O . GLY A 1 189 ? 9.457 3.977 4.764 1.00 96.06 189 GLY A O 1
ATOM 1467 N N . PHE A 1 190 ? 9.588 2.789 2.852 1.00 94.25 190 PHE A N 1
ATOM 1468 C CA . PHE A 1 190 ? 9.300 1.468 3.391 1.00 94.25 190 PHE A CA 1
ATOM 1469 C C . PHE A 1 190 ? 10.076 1.157 4.680 1.00 94.25 190 PHE A C 1
ATOM 1471 O O . PHE A 1 190 ? 9.510 0.672 5.657 1.00 94.25 190 PHE A O 1
ATOM 1478 N N . MET A 1 191 ? 11.383 1.447 4.725 1.00 94.06 191 MET A N 1
ATOM 1479 C CA . MET A 1 191 ? 12.186 1.197 5.926 1.00 94.06 191 MET A CA 1
ATOM 1480 C C . MET A 1 191 ? 11.773 2.092 7.101 1.00 94.06 191 MET A C 1
ATOM 1482 O O . MET A 1 191 ? 11.791 1.640 8.245 1.00 94.06 191 MET A O 1
ATOM 1486 N N . VAL A 1 192 ? 11.451 3.360 6.844 1.00 95.19 192 VAL A N 1
ATOM 1487 C CA . VAL A 1 192 ? 11.011 4.291 7.887 1.00 95.19 192 VAL A CA 1
ATOM 1488 C C . VAL A 1 192 ? 9.649 3.873 8.416 1.00 95.19 192 VAL A C 1
ATOM 1490 O O . VAL A 1 192 ? 9.516 3.762 9.632 1.00 95.19 192 VAL A O 1
ATOM 1493 N N . ASP A 1 193 ? 8.700 3.556 7.538 1.00 94.44 193 ASP A N 1
ATOM 1494 C CA . ASP A 1 193 ? 7.368 3.085 7.921 1.00 94.44 193 ASP A CA 1
ATOM 1495 C C . ASP A 1 193 ? 7.450 1.812 8.773 1.00 94.44 193 ASP A C 1
ATOM 1497 O O . ASP A 1 193 ? 6.869 1.747 9.855 1.00 94.44 193 ASP A O 1
ATOM 1501 N N . ARG A 1 194 ? 8.301 0.851 8.391 1.00 91.06 194 ARG A N 1
ATOM 1502 C CA . ARG A 1 194 ? 8.567 -0.368 9.179 1.00 91.06 194 ARG A CA 1
ATOM 1503 C C . ARG A 1 194 ? 9.095 -0.082 10.591 1.00 91.06 194 ARG A C 1
ATOM 1505 O O . ARG A 1 194 ? 8.859 -0.839 11.530 1.00 91.06 194 ARG A O 1
ATOM 1512 N N . LEU A 1 195 ? 9.885 0.980 10.750 1.00 90.44 195 LEU A N 1
ATOM 1513 C CA . LEU A 1 195 ? 10.488 1.357 12.033 1.00 90.44 195 LEU A CA 1
ATOM 1514 C C . LEU A 1 195 ? 9.549 2.195 12.907 1.00 90.44 195 LEU A C 1
ATOM 1516 O O . LEU A 1 195 ? 9.719 2.212 14.130 1.00 90.44 195 LEU A O 1
ATOM 1520 N N . THR A 1 196 ? 8.608 2.915 12.298 1.00 91.00 196 THR A N 1
ATOM 1521 C CA . THR A 1 196 ? 7.651 3.790 12.987 1.00 91.00 196 THR A CA 1
ATOM 1522 C C . THR A 1 196 ? 6.312 3.108 13.249 1.00 91.00 196 THR A C 1
ATOM 1524 O O . THR A 1 196 ? 5.595 3.540 14.155 1.00 91.00 196 THR A O 1
ATOM 1527 N N . ASN A 1 197 ? 5.993 2.026 12.535 1.00 91.06 197 ASN A N 1
ATOM 1528 C CA . ASN A 1 197 ? 4.773 1.263 12.742 1.00 91.06 197 ASN A CA 1
ATOM 1529 C C . ASN A 1 197 ? 4.771 0.611 14.146 1.00 91.06 197 ASN A C 1
ATOM 1531 O O . ASN A 1 197 ? 5.651 -0.196 14.478 1.00 91.06 197 ASN A O 1
ATOM 1535 N N . PRO A 1 198 ? 3.786 0.934 15.010 1.00 89.12 198 PRO A N 1
ATOM 1536 C CA . PRO A 1 198 ? 3.721 0.391 16.363 1.00 89.12 198 PRO A CA 1
ATOM 1537 C C . PRO A 1 198 ? 3.493 -1.127 16.396 1.00 89.12 198 PRO A C 1
ATOM 1539 O O . PRO A 1 198 ? 3.924 -1.773 17.355 1.00 89.12 198 PRO A O 1
ATOM 1542 N N . VAL A 1 199 ? 2.834 -1.694 15.381 1.00 87.00 199 VAL A N 1
ATOM 1543 C CA . VAL A 1 199 ? 2.587 -3.137 15.251 1.00 87.00 199 VAL A CA 1
ATOM 1544 C C . VAL A 1 199 ? 3.904 -3.856 14.984 1.00 87.00 199 VAL A C 1
ATOM 1546 O O . VAL A 1 199 ? 4.276 -4.750 15.744 1.00 87.00 199 VAL A O 1
ATOM 1549 N N . ASP A 1 200 ? 4.669 -3.383 14.006 1.00 85.56 200 ASP A N 1
ATOM 1550 C CA . ASP A 1 200 ? 5.978 -3.938 13.643 1.00 85.56 200 ASP A CA 1
ATOM 1551 C C . ASP A 1 200 ? 6.966 -3.847 14.802 1.00 85.56 200 ASP A C 1
ATOM 1553 O O . ASP A 1 200 ? 7.666 -4.805 15.141 1.00 85.56 200 ASP A O 1
ATOM 1557 N N . TYR A 1 201 ? 6.974 -2.704 15.491 1.00 86.62 201 TYR A N 1
ATOM 1558 C CA . TYR A 1 201 ? 7.794 -2.524 16.679 1.00 86.62 201 TYR A CA 1
ATOM 1559 C C . TYR A 1 201 ? 7.416 -3.505 17.801 1.00 86.62 201 TYR A C 1
ATOM 1561 O O . TYR A 1 201 ? 8.300 -4.034 18.483 1.00 86.62 201 TYR A O 1
ATOM 1569 N N . ALA A 1 202 ? 6.119 -3.756 18.008 1.00 88.56 202 ALA A N 1
ATOM 1570 C CA . ALA A 1 202 ? 5.636 -4.696 19.018 1.00 88.56 202 ALA A CA 1
ATOM 1571 C C . ALA A 1 202 ? 5.927 -6.161 18.653 1.00 88.56 202 ALA A C 1
ATOM 1573 O O . ALA A 1 202 ? 6.153 -6.973 19.553 1.00 88.56 202 ALA A O 1
ATOM 1574 N N . LEU A 1 203 ? 5.946 -6.489 17.358 1.00 88.31 203 LEU A N 1
ATOM 1575 C CA . LEU A 1 203 ? 6.155 -7.838 16.830 1.00 88.31 203 LEU A CA 1
ATOM 1576 C C . LEU A 1 203 ? 7.604 -8.144 16.435 1.00 88.31 203 LEU A C 1
ATOM 1578 O O . LEU A 1 203 ? 7.896 -9.270 16.043 1.00 88.31 203 LEU A O 1
ATOM 1582 N N . ARG A 1 204 ? 8.537 -7.203 16.611 1.00 84.31 204 ARG A N 1
ATOM 1583 C CA . ARG A 1 204 ? 9.953 -7.343 16.215 1.00 84.31 204 ARG A CA 1
ATOM 1584 C C . ARG A 1 204 ? 10.655 -8.617 16.715 1.00 84.31 204 ARG A C 1
ATOM 1586 O O . ARG A 1 204 ? 11.581 -9.102 16.073 1.00 84.31 204 ARG A O 1
ATOM 1593 N N . ASP A 1 205 ? 10.259 -9.115 17.889 1.00 88.69 205 ASP A N 1
ATOM 1594 C CA . ASP A 1 205 ? 10.845 -10.302 18.526 1.00 88.69 205 ASP A CA 1
ATOM 1595 C C . ASP A 1 205 ? 10.074 -11.593 18.144 1.00 88.69 205 ASP A C 1
ATOM 1597 O O . ASP A 1 205 ? 10.539 -12.701 18.407 1.00 88.69 205 ASP A O 1
ATOM 1601 N N . GLU A 1 206 ? 8.926 -11.455 17.472 1.00 90.00 206 GLU A N 1
ATOM 1602 C CA . GLU A 1 206 ? 7.995 -12.506 17.043 1.00 90.00 206 GLU A CA 1
ATOM 1603 C C . GLU A 1 206 ? 8.004 -12.653 15.511 1.00 90.00 206 GLU A C 1
ATOM 1605 O O . GLU A 1 206 ? 6.972 -12.565 14.844 1.00 90.00 206 GLU A O 1
ATOM 1610 N N . LEU A 1 207 ? 9.189 -12.914 14.945 1.00 87.12 207 LEU A N 1
ATOM 1611 C CA . LEU A 1 207 ? 9.439 -12.971 13.494 1.00 87.12 207 LEU A CA 1
ATOM 1612 C C . LEU A 1 207 ? 8.421 -13.818 12.706 1.00 87.12 207 LEU A C 1
ATOM 1614 O O . LEU A 1 207 ? 8.100 -13.504 11.564 1.00 87.12 207 LEU A O 1
ATOM 1618 N N . LEU A 1 208 ? 7.922 -14.908 13.299 1.00 90.56 208 LEU A N 1
ATOM 1619 C CA . LEU A 1 208 ? 6.929 -15.770 12.652 1.00 90.56 208 LEU A CA 1
ATOM 1620 C C . LEU A 1 208 ? 5.564 -15.094 12.504 1.00 90.56 208 LEU A C 1
ATOM 1622 O O . LEU A 1 208 ? 4.910 -15.294 11.487 1.00 90.56 208 LEU A O 1
ATOM 1626 N N . LEU A 1 209 ? 5.124 -14.338 13.512 1.00 89.06 209 LEU A N 1
ATOM 1627 C CA . LEU A 1 209 ? 3.834 -13.652 13.480 1.00 89.06 209 LEU A CA 1
ATOM 1628 C C . LEU A 1 209 ? 3.901 -12.434 12.560 1.00 89.06 209 LEU A C 1
ATOM 1630 O O . LEU A 1 209 ? 3.017 -12.240 11.736 1.00 89.06 209 LEU A O 1
ATOM 1634 N N . ASP A 1 210 ? 4.987 -11.677 12.664 1.00 87.56 210 ASP A N 1
ATOM 1635 C CA . ASP A 1 210 ? 5.281 -10.538 11.804 1.00 87.56 210 ASP A CA 1
ATOM 1636 C C . ASP A 1 210 ? 5.310 -10.932 10.314 1.00 87.56 210 ASP A C 1
ATOM 1638 O O . ASP A 1 210 ? 4.571 -10.393 9.489 1.00 87.56 210 ASP A O 1
ATOM 1642 N N . GLY A 1 211 ? 6.069 -11.982 9.981 1.00 89.81 211 GLY A N 1
ATOM 1643 C CA . GLY A 1 211 ? 6.100 -12.533 8.628 1.00 89.81 211 GLY A CA 1
ATOM 1644 C C . GLY A 1 211 ? 4.759 -13.117 8.171 1.00 89.81 211 GLY A C 1
ATOM 1645 O O . GLY A 1 211 ? 4.471 -13.102 6.978 1.00 89.81 211 GLY A O 1
ATOM 1646 N N . ALA A 1 212 ? 3.924 -13.614 9.091 1.00 92.25 212 ALA A N 1
ATOM 1647 C CA . ALA A 1 212 ? 2.589 -14.102 8.757 1.00 92.25 212 ALA A CA 1
ATOM 1648 C C . ALA A 1 212 ? 1.621 -12.962 8.415 1.00 92.25 2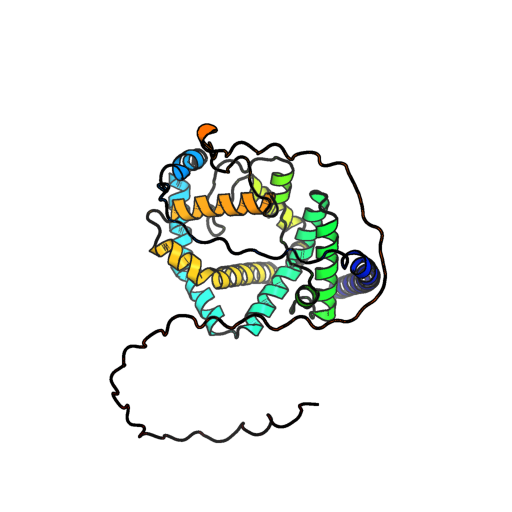12 ALA A C 1
ATOM 1650 O O . ALA A 1 212 ? 0.828 -13.130 7.492 1.00 92.25 212 ALA A O 1
ATOM 1651 N N . ILE A 1 213 ? 1.693 -11.821 9.110 1.00 91.62 213 ILE A N 1
ATOM 1652 C CA . ILE A 1 213 ? 0.894 -10.630 8.778 1.00 91.62 213 ILE A CA 1
ATOM 1653 C C . ILE A 1 213 ? 1.285 -10.132 7.390 1.00 91.62 213 ILE A C 1
ATOM 1655 O O . ILE A 1 213 ? 0.423 -10.064 6.524 1.00 91.62 213 ILE A O 1
ATOM 1659 N N . PHE A 1 214 ? 2.583 -9.928 7.142 1.00 91.12 214 PHE A N 1
ATOM 1660 C CA . PHE A 1 214 ? 3.082 -9.510 5.829 1.00 91.12 214 PHE A CA 1
ATOM 1661 C C . PHE A 1 214 ? 2.687 -10.483 4.706 1.00 91.12 214 PHE A C 1
ATOM 1663 O O . PHE A 1 214 ? 2.256 -10.076 3.633 1.00 91.12 214 PHE A O 1
ATOM 1670 N N . ALA A 1 215 ? 2.802 -11.795 4.939 1.00 93.19 215 ALA A N 1
ATOM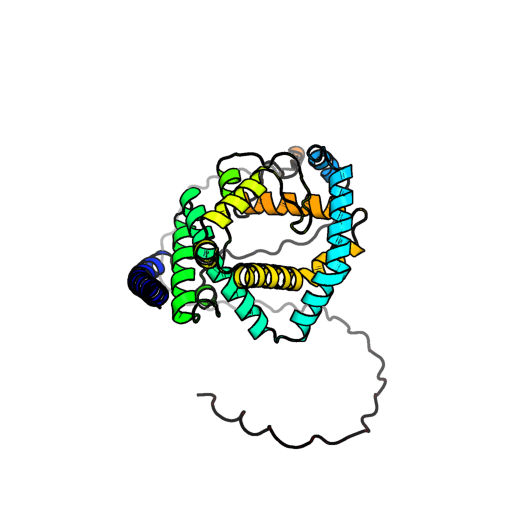 1671 C CA . ALA A 1 215 ? 2.398 -12.787 3.945 1.00 93.19 215 ALA A CA 1
ATOM 1672 C C . ALA A 1 215 ? 0.880 -12.803 3.708 1.00 93.19 215 ALA A C 1
ATOM 1674 O O . ALA A 1 215 ? 0.447 -13.061 2.587 1.00 93.19 215 ALA A O 1
ATOM 1675 N N . THR A 1 216 ? 0.082 -12.561 4.751 1.00 95.19 216 THR A N 1
ATOM 1676 C CA . THR A 1 216 ? -1.379 -12.475 4.635 1.00 95.19 216 THR A CA 1
ATOM 1677 C C . THR A 1 216 ? -1.767 -11.245 3.832 1.00 95.19 216 THR A C 1
ATOM 1679 O O . THR A 1 216 ? -2.564 -11.376 2.913 1.00 95.19 216 THR A O 1
ATOM 1682 N N . ASP A 1 217 ? -1.153 -10.103 4.127 1.00 94.06 217 ASP A N 1
ATOM 1683 C CA . ASP A 1 217 ? -1.347 -8.855 3.399 1.00 94.06 217 ASP A CA 1
ATOM 1684 C C . ASP A 1 217 ? -0.982 -8.991 1.916 1.00 94.06 217 ASP A C 1
ATOM 1686 O O . ASP A 1 217 ? -1.809 -8.751 1.043 1.00 94.06 217 ASP A O 1
ATOM 1690 N N . LEU A 1 218 ? 0.187 -9.559 1.606 1.00 94.12 218 LEU A N 1
ATOM 1691 C CA . LEU A 1 218 ? 0.596 -9.806 0.222 1.00 94.12 218 LEU A CA 1
ATOM 1692 C C . LEU A 1 218 ? -0.392 -10.708 -0.544 1.00 94.12 218 LEU A C 1
ATOM 1694 O O . LEU A 1 218 ? -0.657 -10.494 -1.731 1.00 94.12 218 LEU A O 1
ATOM 1698 N N . VAL A 1 219 ? -0.923 -11.745 0.113 1.00 96.62 219 VAL A N 1
ATOM 1699 C CA . VAL A 1 219 ? -1.954 -12.615 -0.474 1.00 96.62 219 VAL A CA 1
ATOM 1700 C C . VAL A 1 219 ? -3.266 -11.858 -0.648 1.00 96.62 219 VAL A C 1
ATOM 1702 O O . VAL A 1 219 ? -3.912 -12.033 -1.682 1.00 96.62 219 VAL A O 1
ATOM 1705 N N . ASP A 1 220 ? -3.651 -11.036 0.329 1.00 96.44 220 ASP A N 1
ATOM 1706 C CA . ASP A 1 220 ? -4.867 -10.237 0.277 1.00 96.44 220 ASP A CA 1
ATOM 1707 C C . ASP A 1 220 ? -4.783 -9.213 -0.862 1.00 96.44 220 ASP A C 1
ATOM 1709 O O . ASP A 1 220 ? -5.597 -9.274 -1.776 1.00 96.44 220 ASP A O 1
ATOM 1713 N N . VAL A 1 221 ? -3.739 -8.393 -0.944 1.00 94.12 221 VAL A N 1
ATOM 1714 C CA . VAL A 1 221 ? -3.546 -7.455 -2.061 1.00 94.12 221 VAL A CA 1
ATOM 1715 C C . VAL A 1 221 ? -3.580 -8.183 -3.408 1.00 94.12 221 VAL A C 1
ATOM 1717 O O . VAL A 1 221 ? -4.346 -7.809 -4.298 1.00 94.12 221 VAL A O 1
ATOM 1720 N N . ARG A 1 222 ? -2.840 -9.292 -3.567 1.00 95.44 222 ARG A N 1
ATOM 1721 C CA . ARG A 1 222 ? -2.839 -10.050 -4.832 1.00 95.44 222 ARG A CA 1
ATOM 1722 C C . ARG A 1 222 ? -4.216 -10.608 -5.194 1.00 95.44 222 ARG A C 1
ATOM 1724 O O . ARG A 1 222 ? -4.508 -10.718 -6.386 1.00 95.44 222 ARG A O 1
ATOM 1731 N N . HIS A 1 223 ? -5.044 -10.990 -4.217 1.00 95.88 223 HIS A N 1
ATOM 1732 C CA . HIS A 1 223 ? -6.391 -11.502 -4.486 1.00 95.88 223 HIS A CA 1
ATOM 1733 C C . HIS A 1 223 ? -7.333 -10.414 -5.005 1.00 95.88 223 HIS A C 1
ATOM 1735 O O . HIS A 1 223 ? -8.216 -10.732 -5.805 1.00 95.88 223 HIS A O 1
ATOM 1741 N N . GLN A 1 224 ? -7.158 -9.173 -4.540 1.00 94.94 224 GLN A N 1
ATOM 1742 C CA . GLN A 1 224 ? -8.004 -8.043 -4.916 1.00 94.94 224 GLN A CA 1
ATOM 1743 C C . GLN A 1 224 ? -7.777 -7.637 -6.373 1.00 94.94 224 GLN A C 1
ATOM 1745 O O . GLN A 1 224 ? -8.741 -7.329 -7.060 1.00 94.94 224 GLN A O 1
ATOM 1750 N N . VAL A 1 225 ? -6.527 -7.716 -6.845 1.00 94.62 225 VAL A N 1
ATOM 1751 C CA . VAL A 1 225 ? -6.123 -7.294 -8.201 1.00 94.62 225 VAL A CA 1
ATOM 1752 C C . VAL A 1 225 ? -5.877 -8.467 -9.156 1.00 94.62 225 VAL A C 1
ATOM 1754 O O . VAL A 1 225 ? -5.093 -8.374 -10.106 1.00 94.62 225 VAL A O 1
ATOM 1757 N N . ILE A 1 226 ? -6.435 -9.644 -8.852 1.00 94.38 226 ILE A N 1
ATOM 1758 C CA . ILE A 1 226 ? -6.032 -10.863 -9.555 1.00 94.38 226 ILE A CA 1
ATOM 1759 C C . ILE A 1 226 ? -6.392 -10.838 -11.037 1.00 94.38 226 ILE A C 1
ATOM 1761 O O . ILE A 1 226 ? -5.569 -11.228 -11.867 1.00 94.38 226 ILE A O 1
ATOM 1765 N N . ASP A 1 227 ? -7.594 -10.365 -11.348 1.00 95.56 227 ASP A N 1
ATOM 1766 C CA . ASP A 1 227 ? -8.143 -10.390 -12.696 1.00 95.56 227 ASP A CA 1
ATOM 1767 C C . ASP A 1 227 ? -7.504 -9.276 -13.551 1.00 95.56 227 ASP A C 1
ATOM 1769 O O . ASP A 1 227 ? -7.142 -9.516 -14.703 1.00 95.56 227 ASP A O 1
ATOM 1773 N N . GLU A 1 228 ? -7.241 -8.108 -12.961 1.00 95.38 228 GLU A N 1
ATOM 1774 C CA . GLU A 1 228 ? -6.584 -6.954 -13.582 1.00 95.38 228 GLU A CA 1
ATOM 1775 C C . GLU A 1 228 ? -5.136 -7.267 -13.965 1.00 95.38 228 GLU A C 1
ATOM 1777 O O . GLU A 1 228 ? -4.707 -6.991 -15.086 1.00 95.38 228 GLU A O 1
ATOM 1782 N N . ILE A 1 229 ? -4.375 -7.879 -13.053 1.00 94.06 229 ILE A N 1
ATOM 1783 C CA . ILE A 1 229 ? -2.980 -8.255 -13.309 1.00 94.06 229 ILE A CA 1
ATOM 1784 C C . ILE A 1 229 ? -2.895 -9.358 -14.369 1.00 94.06 229 ILE A C 1
ATOM 1786 O O . ILE A 1 229 ? -2.041 -9.295 -15.255 1.00 94.06 229 ILE A O 1
ATOM 1790 N N . ASP A 1 230 ? -3.786 -10.351 -14.319 1.00 94.31 230 ASP A N 1
ATOM 1791 C CA . ASP A 1 230 ? -3.818 -11.430 -15.311 1.00 94.31 230 ASP A CA 1
ATOM 1792 C C . ASP A 1 230 ? -4.219 -10.902 -16.705 1.00 94.31 230 ASP A C 1
ATOM 1794 O O . ASP A 1 230 ? -3.689 -11.345 -17.731 1.00 94.31 230 ASP A O 1
ATOM 1798 N N . GLU A 1 231 ? -5.137 -9.934 -16.766 1.00 95.56 231 GLU A N 1
ATOM 1799 C CA . GLU A 1 231 ? -5.498 -9.253 -18.007 1.00 95.56 231 GLU A CA 1
ATOM 1800 C C . GLU A 1 231 ? -4.350 -8.396 -18.541 1.00 95.56 231 GLU A C 1
ATOM 1802 O O . GLU A 1 231 ? -4.034 -8.482 -19.733 1.00 95.56 231 GLU A O 1
ATOM 1807 N N . LEU A 1 232 ? -3.688 -7.627 -17.676 1.00 94.94 232 LEU A N 1
ATOM 1808 C CA . LEU A 1 232 ? -2.522 -6.827 -18.029 1.00 94.94 232 LEU A CA 1
ATOM 1809 C C . LEU A 1 232 ? -1.409 -7.706 -18.608 1.00 94.94 232 LEU A C 1
ATOM 1811 O O . LEU A 1 232 ? -0.865 -7.394 -19.667 1.00 94.94 232 LEU A O 1
ATOM 1815 N N . GLU A 1 233 ? -1.109 -8.843 -17.977 1.00 94.75 233 GLU A N 1
ATOM 1816 C CA . GLU A 1 233 ? -0.115 -9.798 -18.476 1.00 94.75 233 GLU A CA 1
ATOM 1817 C C . GLU A 1 233 ? -0.498 -10.343 -19.863 1.00 94.75 233 GLU A C 1
ATOM 1819 O O . GLU A 1 233 ? 0.345 -10.447 -20.754 1.00 94.75 233 GLU A O 1
ATOM 1824 N N . ARG A 1 234 ? -1.777 -10.678 -20.075 1.00 95.12 234 ARG A N 1
ATOM 1825 C CA . ARG A 1 234 ? -2.257 -11.285 -21.327 1.00 95.12 234 ARG A CA 1
ATOM 1826 C C . ARG A 1 234 ? -2.335 -10.296 -22.492 1.00 95.12 234 ARG A C 1
ATOM 1828 O O . ARG A 1 234 ? -2.221 -10.713 -23.645 1.00 95.12 234 ARG A O 1
ATOM 1835 N N . THR A 1 235 ? -2.625 -9.030 -22.207 1.00 95.62 235 THR A N 1
ATOM 1836 C CA . THR A 1 235 ? -2.925 -8.006 -23.223 1.00 95.62 235 THR A CA 1
ATOM 1837 C C . THR A 1 235 ? -1.743 -7.090 -23.526 1.00 95.62 235 THR A C 1
ATOM 1839 O O . THR A 1 235 ? -1.695 -6.503 -24.609 1.00 95.62 235 THR A O 1
ATOM 1842 N N . SER A 1 236 ? -0.773 -6.986 -22.616 1.00 93.31 236 SER A N 1
ATOM 1843 C CA . SER A 1 236 ? 0.417 -6.164 -22.820 1.00 93.31 236 SER A CA 1
ATOM 1844 C C . SER A 1 236 ? 1.383 -6.791 -23.829 1.00 93.31 236 SER A C 1
ATOM 1846 O O . SER A 1 236 ? 1.638 -7.993 -23.843 1.00 93.31 236 SER A O 1
ATOM 1848 N N . VAL A 1 237 ? 1.949 -5.946 -24.696 1.00 94.19 237 VAL A N 1
ATOM 1849 C CA . VAL A 1 237 ? 3.033 -6.349 -25.608 1.00 94.19 237 VAL A CA 1
ATOM 1850 C C . VAL A 1 237 ? 4.341 -6.525 -24.834 1.00 94.19 237 VAL A C 1
ATOM 1852 O O . VAL A 1 237 ? 5.086 -7.470 -25.082 1.00 94.19 237 VAL A O 1
ATOM 1855 N N . ASP A 1 238 ? 4.601 -5.624 -23.884 1.00 93.94 238 ASP A N 1
ATOM 1856 C CA . ASP A 1 238 ? 5.709 -5.698 -22.935 1.00 93.94 238 ASP A CA 1
ATOM 1857 C C . ASP A 1 238 ? 5.161 -5.521 -21.517 1.00 93.94 238 ASP A C 1
ATOM 1859 O O . ASP A 1 238 ? 4.883 -4.406 -21.067 1.00 93.94 238 ASP A O 1
ATOM 1863 N N . TYR A 1 239 ? 4.992 -6.647 -20.824 1.00 94.62 239 TYR A N 1
ATOM 1864 C CA . TYR A 1 239 ? 4.434 -6.672 -19.477 1.00 94.62 239 TYR A CA 1
ATOM 1865 C C . TYR A 1 239 ? 5.301 -5.908 -18.469 1.00 94.62 239 TYR A C 1
ATOM 1867 O O . TYR A 1 239 ? 4.776 -5.224 -17.594 1.00 94.62 239 TYR A O 1
ATOM 1875 N N . TYR A 1 240 ? 6.627 -5.947 -18.624 1.00 94.56 240 TYR A N 1
ATOM 1876 C CA . TYR A 1 240 ? 7.528 -5.203 -17.746 1.00 94.56 240 TYR A CA 1
ATOM 1877 C C . TYR A 1 240 ? 7.342 -3.692 -17.904 1.00 94.56 240 TYR A C 1
ATOM 1879 O O . TYR A 1 240 ? 7.192 -2.979 -16.912 1.00 94.56 240 TYR A O 1
ATOM 1887 N N . ALA A 1 241 ? 7.324 -3.205 -19.149 1.00 93.56 241 ALA A N 1
ATOM 1888 C CA . ALA A 1 241 ? 7.135 -1.785 -19.426 1.00 93.56 241 ALA A CA 1
ATOM 1889 C C . ALA A 1 241 ? 5.762 -1.293 -18.941 1.00 93.56 241 ALA A C 1
ATOM 1891 O O . ALA A 1 241 ? 5.665 -0.198 -18.387 1.00 93.56 241 ALA A O 1
ATOM 1892 N N . ALA A 1 242 ? 4.723 -2.123 -19.090 1.00 93.31 242 ALA A N 1
ATOM 1893 C CA . ALA A 1 242 ? 3.382 -1.824 -18.602 1.00 93.31 242 ALA A CA 1
ATOM 1894 C C . ALA A 1 242 ? 3.343 -1.689 -17.070 1.00 93.31 242 ALA A C 1
ATOM 1896 O O . ALA A 1 242 ? 2.877 -0.669 -16.566 1.00 93.31 242 ALA A O 1
ATOM 1897 N N . VAL A 1 243 ? 3.904 -2.655 -16.330 1.00 93.88 243 VAL A N 1
ATOM 1898 C CA . VAL A 1 243 ? 3.993 -2.595 -14.857 1.00 93.88 243 VAL A CA 1
ATOM 1899 C C . VAL A 1 243 ? 4.796 -1.378 -14.398 1.00 93.88 243 VAL A C 1
ATOM 1901 O O . VAL A 1 243 ? 4.359 -0.659 -13.504 1.00 93.88 243 VAL A O 1
ATOM 1904 N N . ARG A 1 244 ? 5.943 -1.104 -15.031 1.00 93.12 244 ARG A N 1
ATOM 1905 C CA . ARG A 1 244 ? 6.785 0.061 -14.712 1.00 93.12 244 ARG A CA 1
ATOM 1906 C C . ARG A 1 244 ? 6.033 1.380 -14.908 1.00 93.12 244 ARG A C 1
ATOM 1908 O O . ARG A 1 244 ? 6.143 2.273 -14.072 1.00 93.12 244 ARG A O 1
ATOM 1915 N N . SER A 1 245 ? 5.291 1.512 -16.008 1.00 91.19 245 SER A N 1
ATOM 1916 C CA . SER A 1 245 ? 4.517 2.723 -16.299 1.00 91.19 245 SER A CA 1
ATOM 1917 C C . SER A 1 245 ? 3.368 2.903 -15.308 1.00 91.19 245 SER A C 1
ATOM 1919 O O . SER A 1 245 ? 3.221 3.989 -14.753 1.00 91.19 245 SER A O 1
ATOM 1921 N N . LEU A 1 246 ? 2.614 1.837 -15.019 1.00 92.38 246 LEU A N 1
ATOM 1922 C CA . LEU A 1 246 ? 1.518 1.877 -14.047 1.00 92.38 246 LEU A CA 1
ATOM 1923 C C . LEU A 1 246 ? 2.007 2.222 -12.641 1.00 92.38 246 LEU A C 1
ATOM 1925 O O . LEU A 1 246 ? 1.418 3.085 -12.006 1.00 92.38 246 LEU A O 1
ATOM 1929 N N . TYR A 1 247 ? 3.117 1.627 -12.197 1.00 92.12 247 TYR A N 1
ATOM 1930 C CA . TYR A 1 247 ? 3.740 1.963 -10.916 1.00 92.12 247 TY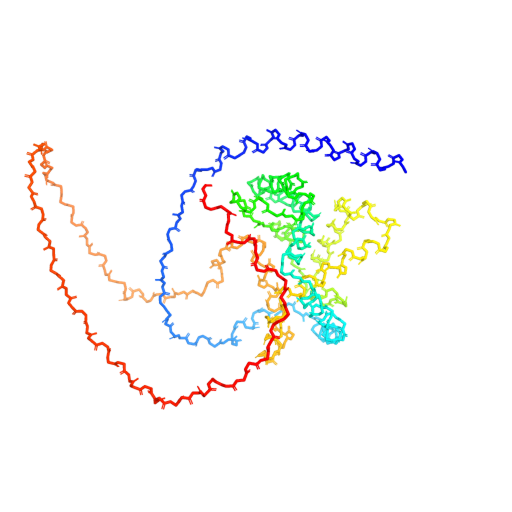R A CA 1
ATOM 1931 C C . TYR A 1 247 ? 4.055 3.461 -10.804 1.00 92.12 247 TYR A C 1
ATOM 1933 O O . TYR A 1 247 ? 3.749 4.113 -9.812 1.00 92.12 247 TYR A O 1
ATOM 1941 N N . ARG A 1 248 ? 4.651 4.049 -11.847 1.00 90.81 248 ARG A N 1
ATOM 1942 C CA . ARG A 1 248 ? 4.966 5.484 -11.836 1.00 90.81 248 ARG A CA 1
ATOM 1943 C C . ARG A 1 248 ? 3.737 6.373 -11.891 1.00 90.81 248 ARG A C 1
ATOM 1945 O O . ARG A 1 248 ? 3.786 7.498 -11.402 1.00 90.81 248 ARG A O 1
ATOM 1952 N N . GLN A 1 249 ? 2.685 5.933 -12.569 1.00 91.06 249 GLN A N 1
ATOM 1953 C CA . GLN A 1 249 ? 1.419 6.656 -12.585 1.00 91.06 249 GLN A CA 1
ATOM 1954 C C . GLN A 1 249 ? 0.793 6.629 -11.188 1.00 91.06 249 GLN A C 1
ATOM 1956 O O . GLN A 1 249 ? 0.538 7.698 -10.647 1.00 91.06 249 GLN A O 1
ATOM 1961 N N . SER A 1 250 ? 0.695 5.453 -10.555 1.00 91.00 250 SER A N 1
ATOM 1962 C CA . SER A 1 250 ? 0.094 5.321 -9.222 1.00 91.00 250 SER A CA 1
ATOM 1963 C C . SER A 1 250 ? 0.820 6.165 -8.177 1.00 91.00 250 SER A C 1
ATOM 1965 O O . SER A 1 250 ? 0.192 6.973 -7.510 1.00 91.00 250 SER A O 1
ATOM 1967 N N . ILE A 1 251 ? 2.153 6.095 -8.117 1.00 90.19 251 ILE A N 1
ATOM 1968 C CA . ILE A 1 251 ? 2.945 6.873 -7.154 1.00 90.19 251 ILE A CA 1
ATOM 1969 C C . ILE A 1 251 ? 2.790 8.386 -7.372 1.00 90.19 251 ILE A C 1
ATOM 1971 O O . ILE A 1 251 ? 2.760 9.159 -6.413 1.00 90.19 251 ILE A O 1
ATOM 1975 N N . ARG A 1 252 ? 2.714 8.844 -8.629 1.00 90.06 252 ARG A N 1
ATOM 1976 C CA . ARG A 1 252 ? 2.475 10.266 -8.926 1.00 90.06 252 ARG A CA 1
ATOM 1977 C C . ARG A 1 252 ? 1.089 10.697 -8.467 1.00 90.06 252 ARG A C 1
ATOM 1979 O O . ARG A 1 252 ? 0.969 11.767 -7.874 1.00 90.06 252 ARG A O 1
ATOM 1986 N N . ASP A 1 253 ? 0.083 9.873 -8.725 1.00 92.44 253 ASP A N 1
ATOM 1987 C CA . ASP A 1 253 ? -1.296 10.146 -8.335 1.00 92.44 253 ASP A CA 1
ATOM 1988 C C . ASP A 1 253 ? -1.452 10.142 -6.809 1.00 92.44 253 ASP A C 1
ATOM 1990 O O . ASP A 1 253 ? -2.092 11.036 -6.258 1.00 92.44 253 ASP A O 1
ATOM 1994 N N . GLU A 1 254 ? -0.795 9.209 -6.119 1.00 93.06 254 GLU A N 1
ATOM 1995 C CA . GLU A 1 254 ? -0.764 9.099 -4.659 1.00 93.06 254 GLU A CA 1
ATOM 1996 C C . GLU A 1 254 ? -0.132 10.333 -4.003 1.00 93.06 254 GLU A C 1
ATOM 1998 O O . GLU A 1 254 ? -0.751 10.952 -3.143 1.00 93.06 254 GLU A O 1
ATOM 2003 N N . ILE A 1 255 ? 1.047 10.777 -4.464 1.00 93.50 255 ILE A N 1
ATOM 2004 C CA . ILE A 1 255 ? 1.710 11.996 -3.948 1.00 93.50 255 ILE A CA 1
ATOM 2005 C C . ILE A 1 255 ? 0.830 13.242 -4.131 1.00 93.50 255 ILE A C 1
ATOM 2007 O O . ILE A 1 255 ? 0.911 14.196 -3.351 1.00 93.50 255 ILE A O 1
ATOM 2011 N N . ARG A 1 256 ? 0.016 13.260 -5.190 1.00 91.62 256 ARG A N 1
ATOM 2012 C CA . ARG A 1 256 ? -0.881 14.370 -5.531 1.00 91.62 256 ARG A CA 1
ATOM 2013 C C . ARG A 1 256 ? -2.265 14.233 -4.915 1.00 91.62 256 ARG A C 1
ATOM 2015 O O . ARG A 1 256 ? -3.095 15.105 -5.156 1.00 91.62 256 ARG A O 1
ATOM 2022 N N . ASP A 1 257 ? -2.539 13.179 -4.156 1.00 91.69 257 ASP A N 1
ATOM 2023 C CA . ASP A 1 257 ? -3.860 12.904 -3.589 1.00 91.69 257 ASP A CA 1
ATOM 2024 C C . ASP A 1 257 ? -4.971 12.820 -4.651 1.00 91.69 257 ASP A C 1
ATOM 2026 O O . ASP A 1 257 ? -6.104 13.247 -4.421 1.00 91.69 257 ASP A O 1
ATOM 2030 N N . GLY A 1 258 ? -4.633 12.346 -5.853 1.00 85.19 258 GLY A N 1
ATOM 2031 C CA . GLY A 1 258 ? -5.534 12.327 -7.007 1.00 85.19 258 GLY A CA 1
ATOM 2032 C C . GLY A 1 258 ? -5.813 13.705 -7.624 1.00 85.19 258 GLY A C 1
ATOM 2033 O O . GLY A 1 258 ? -6.695 13.828 -8.476 1.00 85.19 258 GLY A O 1
ATOM 2034 N N . ALA A 1 259 ? -5.093 14.760 -7.223 1.00 83.44 259 ALA A N 1
ATOM 2035 C CA . ALA A 1 259 ? -5.226 16.076 -7.836 1.00 83.44 259 ALA A CA 1
ATOM 2036 C C . ALA A 1 259 ? -4.677 16.065 -9.278 1.00 83.44 259 ALA A C 1
ATOM 2038 O O . ALA A 1 259 ? -3.527 15.662 -9.489 1.00 83.44 259 ALA A O 1
ATOM 2039 N N . PRO A 1 260 ? -5.445 16.566 -10.268 1.00 74.75 260 PRO A N 1
ATOM 2040 C CA . PRO A 1 260 ? -5.081 16.478 -11.679 1.00 74.75 260 PRO A CA 1
ATOM 2041 C C . PRO A 1 260 ? -3.740 17.151 -11.973 1.00 74.75 260 PRO A C 1
ATOM 2043 O O . PRO A 1 260 ? -3.414 18.197 -11.401 1.00 74.75 260 PRO A O 1
ATOM 2046 N N . ASP A 1 261 ? -2.970 16.546 -12.877 1.00 69.69 261 ASP A N 1
ATOM 2047 C CA . ASP A 1 261 ? -1.685 17.066 -13.335 1.00 69.69 261 ASP A CA 1
ATOM 2048 C C . ASP A 1 261 ? -1.819 17.945 -14.572 1.00 69.69 261 ASP A C 1
ATOM 2050 O O . ASP A 1 261 ? -1.773 17.469 -15.703 1.00 69.69 261 ASP A O 1
ATOM 2054 N N . PHE A 1 262 ? -1.988 19.249 -14.341 1.00 63.78 262 PHE A N 1
ATOM 2055 C CA . PHE A 1 262 ? -2.114 20.235 -15.413 1.00 63.78 262 PHE A CA 1
ATOM 2056 C C . PHE A 1 262 ? -0.846 20.366 -16.267 1.00 63.78 262 PHE A C 1
ATOM 2058 O O . PHE A 1 262 ? -0.969 20.748 -17.424 1.00 63.78 262 PHE A O 1
ATOM 2065 N N . ASP A 1 263 ? 0.331 19.996 -15.748 1.00 67.06 263 ASP A N 1
ATOM 2066 C CA . ASP A 1 263 ? 1.590 20.030 -16.507 1.00 67.06 263 ASP A CA 1
ATOM 2067 C C . ASP A 1 263 ? 1.707 18.853 -17.498 1.00 67.06 263 ASP A C 1
ATOM 2069 O O . ASP A 1 263 ? 2.577 18.852 -18.365 1.00 67.06 263 ASP A O 1
ATOM 2073 N N . GLN A 1 264 ? 0.836 17.844 -17.368 1.00 54.59 264 GLN A N 1
ATOM 2074 C CA . GLN A 1 264 ? 0.779 16.659 -18.233 1.00 54.59 264 GLN A CA 1
ATOM 2075 C C . GLN A 1 264 ? -0.500 16.590 -19.071 1.00 54.59 264 GLN A C 1
ATOM 2077 O O . GLN A 1 264 ? -0.695 15.627 -19.821 1.00 54.59 264 GLN A O 1
ATOM 2082 N N . LEU A 1 265 ? -1.388 17.583 -18.956 1.00 64.19 265 LEU A N 1
ATOM 2083 C CA . LEU A 1 265 ? -2.496 17.683 -19.892 1.00 64.19 265 LEU A CA 1
ATOM 2084 C C . LEU A 1 265 ? -1.920 17.965 -21.282 1.00 64.19 265 LEU A C 1
ATOM 2086 O O . LEU A 1 265 ? -1.037 18.812 -21.408 1.00 64.19 265 LEU A O 1
ATOM 2090 N N . PRO A 1 266 ? -2.394 17.272 -22.332 1.00 59.38 266 PRO A N 1
ATOM 2091 C CA . PRO A 1 266 ? -2.027 17.650 -23.683 1.00 59.38 266 PRO A CA 1
ATOM 2092 C C . PRO A 1 266 ? -2.424 19.112 -23.889 1.00 59.38 266 PRO A C 1
ATOM 2094 O O . PRO A 1 266 ? -3.563 19.484 -23.596 1.00 59.38 266 PRO A O 1
ATOM 2097 N N . ASP A 1 267 ? -1.483 19.926 -24.370 1.00 66.00 267 ASP A N 1
ATOM 2098 C CA . ASP A 1 267 ? -1.754 21.300 -24.777 1.00 66.00 267 ASP A CA 1
ATOM 2099 C C . ASP A 1 267 ? -2.810 21.253 -25.885 1.00 66.00 267 ASP A C 1
ATOM 2101 O O . ASP A 1 267 ? -2.523 20.976 -27.053 1.00 66.00 267 ASP A O 1
ATOM 2105 N N . PHE A 1 268 ? -4.071 21.459 -25.507 1.00 64.94 268 PHE A N 1
ATOM 2106 C CA . PHE A 1 268 ? -5.148 21.653 -26.459 1.00 64.94 268 PHE A CA 1
ATOM 2107 C C . PHE A 1 268 ? -4.971 23.047 -27.044 1.00 64.94 268 PHE A C 1
ATOM 2109 O O . PHE A 1 268 ? -5.474 24.036 -26.512 1.00 64.94 268 PHE A O 1
ATOM 2116 N N . ASP A 1 269 ? -4.210 23.115 -28.132 1.00 65.69 269 ASP A N 1
ATOM 2117 C CA . ASP A 1 269 ? -4.073 24.317 -28.939 1.00 65.69 269 ASP A CA 1
ATOM 2118 C C . ASP A 1 269 ? -5.403 24.512 -29.683 1.00 65.69 269 ASP A C 1
ATOM 2120 O O . ASP A 1 269 ? -5.633 23.977 -30.770 1.00 65.69 269 ASP A O 1
ATOM 2124 N N . PHE A 1 270 ? -6.355 25.180 -29.028 1.00 60.94 270 PHE A N 1
ATOM 2125 C CA . PHE A 1 270 ? -7.602 25.574 -29.670 1.00 60.94 270 PHE A CA 1
ATOM 2126 C C . PHE A 1 270 ? -7.251 26.598 -30.753 1.00 60.94 270 PHE A C 1
ATOM 2128 O O . PHE A 1 270 ? -6.701 27.650 -30.416 1.00 60.94 270 PHE A O 1
ATOM 2135 N N . PRO A 1 271 ? -7.574 26.351 -32.035 1.00 64.25 271 PRO A N 1
ATOM 2136 C CA . PRO A 1 271 ? -7.423 27.376 -33.052 1.00 64.25 271 PRO A CA 1
ATOM 2137 C C . PRO A 1 271 ? -8.255 28.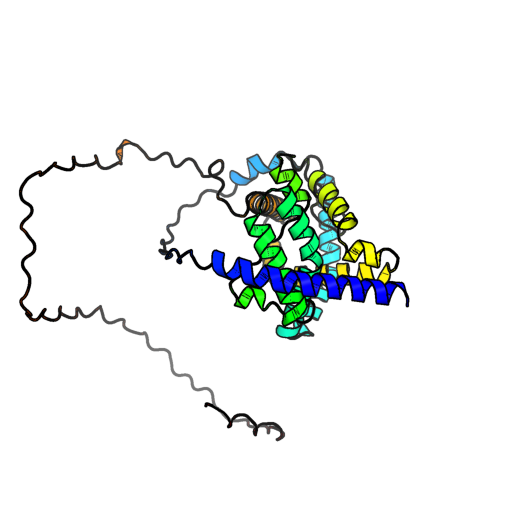589 -32.623 1.00 64.25 271 PRO A C 1
ATOM 2139 O O . PRO A 1 271 ? -9.479 28.499 -32.516 1.00 64.25 271 PRO A O 1
ATOM 2142 N N . GLU A 1 272 ? -7.603 29.726 -32.366 1.00 61.78 272 GLU A N 1
ATOM 2143 C CA . GLU A 1 272 ? -8.279 30.978 -31.978 1.00 61.78 272 GLU A CA 1
ATOM 2144 C C . GLU A 1 272 ? -9.345 31.403 -33.011 1.00 61.78 272 GLU A C 1
ATOM 2146 O O . GLU A 1 272 ? -10.272 32.144 -32.683 1.00 61.78 272 GLU A O 1
ATOM 2151 N N . ASP A 1 273 ? -9.242 30.883 -34.239 1.00 63.00 273 ASP A N 1
ATOM 2152 C CA . ASP A 1 273 ? -10.140 31.125 -35.366 1.00 63.00 273 ASP A CA 1
ATOM 2153 C C . ASP A 1 273 ? -11.546 30.502 -35.213 1.00 63.00 273 ASP A C 1
ATOM 2155 O O . ASP A 1 273 ? -12.466 30.939 -35.907 1.00 63.00 273 ASP A O 1
ATOM 2159 N N . ASP A 1 274 ? -11.742 29.541 -34.297 1.00 59.88 274 ASP A N 1
ATOM 2160 C CA . ASP A 1 274 ? -13.032 28.862 -34.067 1.00 59.88 274 ASP A CA 1
ATOM 2161 C C . ASP A 1 274 ? -13.729 29.270 -32.755 1.00 59.88 274 ASP A C 1
ATOM 2163 O O . ASP A 1 274 ? -14.804 28.755 -32.430 1.00 59.88 274 ASP A O 1
ATOM 2167 N N . MET A 1 275 ? -13.182 30.230 -31.998 1.00 55.28 275 MET A N 1
ATOM 2168 C CA . MET A 1 275 ? -13.932 30.818 -30.886 1.00 55.28 275 MET A CA 1
ATOM 2169 C C . MET A 1 275 ? -15.050 31.707 -31.449 1.00 55.28 275 MET A C 1
ATOM 2171 O O . MET A 1 275 ? -14.747 32.735 -32.066 1.00 55.28 275 MET A O 1
ATOM 2175 N N . PRO A 1 276 ? -16.347 31.390 -31.241 1.00 61.25 276 PRO A N 1
ATOM 2176 C CA . PRO A 1 276 ? -17.401 32.315 -31.624 1.00 61.25 276 PRO A CA 1
ATOM 2177 C C . PRO A 1 276 ? -17.160 33.617 -30.865 1.00 61.25 276 PRO A C 1
ATOM 2179 O O . PRO A 1 276 ? -17.060 33.615 -29.636 1.00 61.25 276 PRO A O 1
ATOM 2182 N N . ALA A 1 277 ? -17.017 34.721 -31.603 1.00 59.88 277 ALA A N 1
ATOM 2183 C CA . ALA A 1 277 ? -16.849 36.040 -31.015 1.00 59.88 277 ALA A CA 1
ATOM 2184 C C . ALA A 1 277 ? -17.919 36.221 -29.934 1.00 59.88 277 ALA A C 1
ATOM 2186 O O . ALA A 1 277 ? -19.110 36.125 -30.234 1.00 59.88 277 ALA A O 1
ATOM 2187 N N . ALA A 1 278 ? -17.495 36.428 -28.684 1.00 57.97 278 ALA A N 1
ATOM 2188 C CA . ALA A 1 278 ? -18.417 36.699 -27.596 1.00 57.97 278 ALA A CA 1
ATOM 2189 C C . ALA A 1 278 ? -19.270 37.902 -28.009 1.00 57.97 278 ALA A C 1
ATOM 2191 O O . ALA A 1 278 ? -18.758 39.019 -28.136 1.00 57.97 278 ALA A O 1
ATOM 2192 N N . GLU A 1 279 ? -20.550 37.662 -28.299 1.00 52.38 279 GLU A N 1
ATOM 2193 C CA . GLU A 1 279 ? -21.451 38.746 -28.650 1.00 52.38 279 GLU A CA 1
ATOM 2194 C C . GLU A 1 279 ? -21.483 39.726 -27.473 1.00 52.38 279 GLU A C 1
ATOM 2196 O O . GLU A 1 279 ? -21.587 39.297 -26.317 1.00 52.38 279 GLU A O 1
ATOM 2201 N N . PRO A 1 280 ? -21.349 41.040 -27.719 1.00 45.03 280 PRO A N 1
ATOM 2202 C CA . PRO A 1 280 ? -21.359 42.006 -26.640 1.00 45.03 280 PRO A CA 1
ATOM 2203 C C . PRO A 1 280 ? -22.708 41.921 -25.929 1.00 45.03 280 PRO A C 1
ATOM 2205 O O . PRO A 1 280 ? -23.753 42.218 -26.511 1.00 45.03 280 PRO A O 1
ATOM 2208 N N . VAL A 1 281 ? -22.673 41.522 -24.657 1.00 52.53 281 VAL A N 1
ATOM 2209 C CA . VAL A 1 281 ? -23.820 41.600 -23.754 1.00 52.53 281 VAL A CA 1
ATOM 2210 C C . VAL A 1 281 ? -24.249 43.065 -23.724 1.00 52.53 281 VAL A C 1
ATOM 2212 O O . VAL A 1 281 ? -23.551 43.930 -23.199 1.00 52.53 281 VAL A O 1
ATOM 2215 N N . SER A 1 282 ? -25.367 43.358 -24.382 1.00 44.31 282 SER A N 1
ATOM 2216 C CA . SER A 1 282 ? -25.951 44.692 -24.426 1.00 44.31 282 SER A CA 1
ATOM 2217 C C . SER A 1 282 ? -26.429 45.051 -23.017 1.00 44.31 282 SER A C 1
ATOM 2219 O O . SER A 1 282 ? -27.415 44.486 -22.539 1.00 44.31 282 SER A O 1
ATOM 2221 N N . ASP A 1 283 ? -25.749 46.003 -22.376 1.00 49.72 283 ASP A N 1
ATOM 2222 C CA . ASP A 1 283 ? -26.174 46.648 -21.132 1.00 49.72 283 ASP A CA 1
ATOM 2223 C C . ASP A 1 283 ? -27.520 47.366 -21.332 1.00 49.72 283 ASP A C 1
ATOM 2225 O O . ASP A 1 283 ? -27.603 48.538 -21.706 1.00 49.72 283 ASP A O 1
ATOM 2229 N N . GLY A 1 284 ? -28.606 46.640 -21.078 1.00 38.25 284 GLY A N 1
ATOM 2230 C CA . GLY A 1 284 ? -29.954 47.176 -20.945 1.00 38.25 284 GLY A CA 1
ATOM 2231 C C . GLY A 1 284 ? -30.230 47.594 -19.504 1.00 38.25 284 GLY A C 1
ATOM 2232 O O . GLY A 1 284 ? -30.916 46.886 -18.772 1.00 38.25 284 GLY A O 1
ATOM 2233 N N . ALA A 1 285 ? -29.710 48.746 -19.082 1.00 39.97 285 ALA A N 1
ATOM 2234 C CA . ALA A 1 285 ? -30.195 49.418 -17.880 1.00 39.97 285 ALA A CA 1
ATOM 2235 C C . ALA A 1 285 ? -31.538 50.109 -18.186 1.00 39.97 285 ALA A C 1
ATOM 2237 O O . ALA A 1 285 ? -31.572 51.107 -18.904 1.00 39.97 285 ALA A O 1
ATOM 2238 N N . GLY A 1 286 ? -32.637 49.597 -17.627 1.00 35.88 286 GLY A N 1
ATOM 2239 C CA . GLY A 1 286 ? -33.941 50.266 -17.652 1.00 35.88 286 GLY A CA 1
ATOM 2240 C C . GLY A 1 286 ? -35.093 49.362 -17.216 1.00 35.88 286 GLY A C 1
ATOM 2241 O O . GLY A 1 286 ? -35.337 48.334 -17.828 1.00 35.88 286 GLY A O 1
ATOM 2242 N N . GLU A 1 287 ? -35.795 49.793 -16.171 1.00 32.09 287 GLU A N 1
ATOM 2243 C CA . GLU A 1 287 ? -37.025 49.245 -15.582 1.00 32.09 287 GLU A CA 1
ATOM 2244 C C . GLU A 1 287 ? -37.007 47.834 -14.949 1.00 32.09 287 GLU A C 1
ATOM 2246 O O . GLU A 1 287 ? -37.339 46.823 -15.563 1.00 32.09 287 GLU A O 1
ATOM 2251 N N . GLN A 1 288 ? -36.807 47.791 -13.625 1.00 36.50 288 GLN A N 1
ATOM 2252 C CA . GLN A 1 288 ? -37.451 46.779 -12.776 1.00 36.50 288 GLN A CA 1
ATOM 2253 C C . GLN A 1 288 ? -38.954 47.098 -12.648 1.00 36.50 288 GLN A C 1
ATOM 2255 O O . GLN A 1 288 ? -39.279 48.179 -12.145 1.00 36.50 288 GLN A O 1
ATOM 2260 N N . PRO A 1 289 ? -39.894 46.189 -12.973 1.00 32.88 289 PRO A N 1
ATOM 2261 C CA . PRO A 1 289 ? -41.234 46.267 -12.421 1.00 32.88 289 PRO A CA 1
ATOM 2262 C C . PRO A 1 289 ? -41.252 45.605 -11.042 1.00 32.88 289 PRO A C 1
ATOM 2264 O O . PRO A 1 289 ? -40.741 44.506 -10.829 1.00 32.88 289 PRO A O 1
ATOM 2267 N N . ALA A 1 290 ? -41.845 46.330 -10.102 1.00 31.23 290 ALA A N 1
ATOM 2268 C CA . ALA A 1 290 ? -42.024 45.961 -8.714 1.00 31.23 290 ALA A CA 1
ATOM 2269 C C . ALA A 1 290 ? -42.796 44.644 -8.526 1.00 31.23 290 ALA A C 1
ATOM 2271 O O . ALA A 1 290 ? -43.692 44.298 -9.294 1.00 31.23 290 ALA A O 1
ATOM 2272 N N . LEU A 1 291 ? -42.483 43.964 -7.422 1.00 36.06 291 LEU A N 1
ATOM 2273 C CA . LEU A 1 291 ? -43.239 42.839 -6.885 1.00 36.06 291 LEU A CA 1
ATOM 2274 C C . LEU A 1 291 ? -44.707 43.238 -6.674 1.00 36.06 291 LEU A C 1
ATOM 2276 O O . LEU A 1 291 ? -45.002 44.108 -5.852 1.00 36.06 291 LEU A O 1
ATOM 2280 N N . GLN A 1 292 ? -45.626 42.559 -7.361 1.00 31.77 292 GLN A N 1
ATOM 2281 C CA . GLN A 1 292 ? -47.046 42.583 -7.032 1.00 31.77 292 GLN A CA 1
ATOM 2282 C C . GLN A 1 292 ? -47.508 41.163 -6.696 1.00 31.77 292 GLN A C 1
ATOM 2284 O O . GLN A 1 292 ? -47.409 40.240 -7.498 1.00 31.77 292 GLN A O 1
ATOM 2289 N N . ASN A 1 293 ? -47.944 41.007 -5.447 1.00 32.09 293 ASN A N 1
ATOM 2290 C CA . ASN A 1 293 ? -48.502 39.785 -4.888 1.00 32.09 293 ASN A CA 1
ATOM 2291 C C . ASN A 1 293 ? -49.812 39.385 -5.581 1.00 32.09 293 ASN A C 1
ATOM 2293 O O . ASN A 1 293 ? -50.678 40.237 -5.759 1.00 32.09 293 ASN A O 1
ATOM 2297 N N . GLY A 1 294 ? -49.977 38.073 -5.780 1.00 31.42 294 GLY A N 1
ATOM 2298 C CA . GLY A 1 294 ? -51.263 37.371 -5.781 1.00 31.42 294 GLY A CA 1
ATOM 2299 C C . GLY A 1 294 ? -52.040 37.360 -7.096 1.00 31.42 294 GLY A C 1
ATOM 2300 O O . GLY A 1 294 ? -52.673 38.347 -7.434 1.00 31.42 294 GLY A O 1
ATOM 2301 N N . GLU A 1 295 ? -52.064 36.205 -7.763 1.00 31.41 295 GLU A N 1
ATOM 2302 C CA . GLU A 1 295 ? -53.303 35.546 -8.206 1.00 31.41 295 GLU A CA 1
ATOM 2303 C C . GLU A 1 295 ? -52.956 34.099 -8.604 1.00 31.41 295 GLU A C 1
ATOM 2305 O O . GLU A 1 295 ? -51.969 33.852 -9.300 1.00 31.41 295 GLU A O 1
ATOM 2310 N N . GLN A 1 296 ? -53.716 33.126 -8.102 1.00 44.16 296 GLN A N 1
ATOM 2311 C CA . GLN A 1 296 ? -53.641 31.738 -8.554 1.00 44.16 296 GLN A CA 1
ATOM 2312 C C . GLN A 1 296 ? -54.201 31.671 -9.971 1.00 44.16 296 GLN A C 1
ATOM 2314 O O . GLN A 1 296 ? -55.367 31.999 -10.152 1.00 44.16 296 GLN A O 1
ATOM 2319 N N . ASP A 1 297 ? -53.428 31.179 -10.938 1.00 31.88 297 ASP A N 1
ATOM 2320 C CA . ASP A 1 297 ? -54.019 30.622 -12.147 1.00 31.88 297 ASP A CA 1
ATOM 2321 C C . ASP A 1 297 ? -53.200 29.461 -12.721 1.00 31.88 297 ASP A C 1
ATOM 2323 O O . ASP A 1 297 ? -51.972 29.399 -12.696 1.00 31.88 297 ASP A O 1
ATOM 2327 N N . HIS A 1 298 ? -53.980 28.493 -13.169 1.00 38.81 298 HIS A N 1
ATOM 2328 C CA . HIS A 1 298 ? -53.677 27.162 -13.661 1.00 38.81 298 HIS A CA 1
ATOM 2329 C C . HIS A 1 298 ? -52.611 27.166 -14.779 1.00 38.81 298 HIS A C 1
ATOM 2331 O O . HIS A 1 298 ? -52.834 27.743 -15.842 1.00 38.81 298 HIS A O 1
ATOM 2337 N N . VAL A 1 299 ? -51.483 26.466 -14.595 1.00 33.31 299 VAL A N 1
ATOM 2338 C CA . VAL A 1 299 ? -50.567 26.157 -15.711 1.00 33.31 299 VAL A CA 1
ATOM 2339 C C . VAL A 1 299 ? -51.061 24.879 -16.409 1.00 33.31 299 VAL A C 1
ATOM 2341 O O . VAL A 1 299 ? -51.199 23.849 -15.743 1.00 33.31 299 VAL A O 1
ATOM 2344 N N . PRO A 1 300 ? -51.359 24.914 -17.722 1.00 36.53 300 PRO A N 1
ATOM 2345 C CA . PRO A 1 300 ? -51.828 23.753 -18.469 1.00 36.53 300 PRO A CA 1
ATOM 2346 C C . PRO A 1 300 ? -50.691 22.755 -18.727 1.00 36.53 300 PRO A C 1
ATOM 2348 O O . PRO A 1 300 ? -49.542 23.136 -18.947 1.00 36.53 300 PRO A O 1
ATOM 2351 N N . ALA A 1 301 ? -51.032 21.465 -18.723 1.00 36.69 301 ALA A N 1
ATOM 2352 C CA . ALA A 1 301 ? -50.122 20.371 -19.046 1.00 36.69 301 ALA A CA 1
ATOM 2353 C C . ALA A 1 301 ? -49.548 20.513 -20.469 1.00 36.69 301 ALA A C 1
ATOM 2355 O O . ALA A 1 301 ? -50.291 20.717 -21.432 1.00 36.69 301 ALA A O 1
ATOM 2356 N N . ALA A 1 302 ? -48.227 20.374 -20.591 1.00 32.00 302 ALA A N 1
ATOM 2357 C CA . ALA A 1 302 ? -47.531 20.292 -21.870 1.00 32.00 302 ALA A CA 1
ATOM 2358 C C . ALA A 1 302 ? -47.807 18.934 -22.559 1.00 32.00 302 ALA A C 1
ATOM 2360 O O . ALA A 1 302 ? -47.962 17.923 -21.869 1.00 32.00 302 ALA A O 1
ATOM 2361 N N . PRO A 1 303 ? -47.884 18.887 -23.902 1.00 34.88 303 PRO A N 1
ATOM 2362 C CA . PRO A 1 303 ? -48.281 17.690 -24.634 1.00 34.88 303 PRO A CA 1
ATOM 2363 C C . PRO A 1 303 ? -47.171 16.632 -24.657 1.00 34.88 303 PRO A C 1
ATOM 2365 O O . PRO A 1 303 ? -46.010 16.924 -24.938 1.00 34.88 303 PRO A O 1
ATOM 2368 N N . THR A 1 304 ? -47.568 15.384 -24.413 1.00 32.88 304 THR A N 1
ATOM 2369 C CA . THR A 1 304 ? -46.774 14.169 -24.619 1.00 32.88 304 THR A CA 1
ATOM 2370 C C . THR A 1 304 ? -46.393 14.043 -26.095 1.00 32.88 304 THR A C 1
ATOM 2372 O O . THR A 1 304 ? -47.272 13.930 -26.948 1.00 32.88 304 THR A O 1
ATOM 2375 N N . GLN A 1 305 ? -45.096 14.060 -26.406 1.00 38.28 305 GLN A N 1
ATOM 2376 C CA . GLN A 1 305 ? -44.600 13.613 -27.708 1.00 38.28 305 GLN A CA 1
ATOM 2377 C C . GLN A 1 305 ? -44.242 12.128 -27.613 1.00 38.28 305 GLN A C 1
ATOM 2379 O O . GLN A 1 305 ? -43.401 11.738 -26.805 1.00 38.28 305 GLN A O 1
ATOM 2384 N N . GLU A 1 306 ? -44.925 11.305 -28.408 1.00 38.84 306 GLU A N 1
ATOM 2385 C CA . GLU A 1 306 ? -44.609 9.889 -28.598 1.00 38.84 306 GLU A CA 1
ATOM 2386 C C . GLU A 1 306 ? -43.251 9.758 -29.307 1.00 38.84 306 GLU A C 1
ATOM 2388 O O . GLU A 1 306 ? -43.058 10.270 -30.411 1.00 38.84 306 GLU A O 1
ATOM 2393 N N . GLY A 1 307 ? -42.297 9.089 -28.655 1.00 34.53 307 GLY A N 1
ATOM 2394 C CA . GLY A 1 307 ? -41.047 8.657 -29.281 1.00 34.53 307 GLY A CA 1
ATOM 2395 C C . GLY A 1 307 ? -41.277 7.481 -30.245 1.00 34.53 307 GLY A C 1
ATOM 2396 O O . GLY A 1 307 ? -42.291 6.789 -30.139 1.00 34.53 307 GLY A O 1
ATOM 2397 N N . PRO A 1 308 ? -40.361 7.234 -31.197 1.00 35.84 308 PRO A N 1
ATOM 2398 C CA . PRO A 1 308 ? -40.565 6.256 -32.260 1.00 35.84 308 PRO A CA 1
ATOM 2399 C C . PRO A 1 308 ? -40.575 4.813 -31.729 1.00 35.84 308 PRO A C 1
ATOM 2401 O O . PRO A 1 308 ? -39.736 4.416 -30.922 1.00 35.84 308 PRO A O 1
ATOM 2404 N N . GLU A 1 309 ? -41.527 4.025 -32.228 1.00 39.62 309 GLU A N 1
ATOM 2405 C CA . GLU A 1 309 ? -41.760 2.615 -31.906 1.00 39.62 309 GLU A CA 1
ATOM 2406 C C . GLU A 1 309 ? -40.557 1.741 -32.313 1.00 39.62 309 GLU A C 1
ATOM 2408 O O . GLU A 1 309 ? -40.249 1.569 -33.496 1.00 39.62 309 GLU A O 1
ATOM 2413 N N . MET A 1 310 ? -39.847 1.190 -31.324 1.00 36.41 310 MET A N 1
ATOM 2414 C CA . MET A 1 310 ? -38.713 0.292 -31.548 1.00 36.41 310 MET A CA 1
ATOM 2415 C C . MET A 1 310 ? -39.225 -1.138 -31.768 1.00 36.41 310 MET A C 1
ATOM 2417 O O . MET A 1 310 ? -39.733 -1.789 -30.857 1.00 36.41 310 MET A O 1
ATOM 2421 N N . LYS A 1 311 ? -39.106 -1.631 -33.002 1.00 36.75 311 LYS A N 1
ATOM 2422 C CA . LYS A 1 311 ? -39.542 -2.972 -33.409 1.00 36.75 311 LYS A CA 1
ATOM 2423 C C . LYS A 1 311 ? -38.534 -4.029 -32.938 1.00 36.75 311 LYS A C 1
ATOM 2425 O O . LYS A 1 311 ? -37.418 -4.086 -33.450 1.00 36.75 311 LYS A O 1
ATOM 2430 N N . ILE A 1 312 ? -38.933 -4.862 -31.979 1.00 39.44 312 ILE A N 1
ATOM 2431 C CA . ILE A 1 312 ? -38.150 -6.003 -31.477 1.00 39.44 312 ILE A CA 1
ATOM 2432 C C . ILE A 1 312 ? -38.153 -7.116 -32.548 1.00 39.44 312 ILE A C 1
ATOM 2434 O O . ILE A 1 312 ? -39.232 -7.473 -33.022 1.00 39.44 312 ILE A O 1
ATOM 2438 N N . PRO A 1 313 ? -36.999 -7.664 -32.970 1.00 40.69 313 PRO A N 1
ATOM 2439 C CA . PRO A 1 313 ? -36.970 -8.834 -33.845 1.00 40.69 313 PRO A CA 1
ATOM 2440 C C . PRO A 1 313 ? -37.300 -10.120 -33.066 1.00 40.69 313 PRO A C 1
ATOM 2442 O O . PRO A 1 313 ? -36.744 -10.362 -31.996 1.00 40.69 313 PRO A O 1
ATOM 2445 N N . ASP A 1 314 ? -38.190 -10.947 -33.623 1.00 42.28 314 ASP A N 1
ATOM 2446 C CA . ASP A 1 314 ? -38.626 -12.230 -33.054 1.00 42.28 314 ASP A CA 1
ATOM 2447 C C . ASP A 1 314 ? -37.452 -13.213 -32.872 1.00 42.28 314 ASP A C 1
ATOM 2449 O O . ASP A 1 314 ? -36.758 -13.568 -33.830 1.00 42.28 314 ASP A O 1
ATOM 2453 N N . LEU A 1 315 ? -37.256 -13.692 -31.640 1.00 40.88 315 LEU A N 1
ATOM 2454 C CA . LEU A 1 315 ? -36.367 -14.814 -31.325 1.00 40.88 315 LEU A CA 1
ATOM 2455 C C . LEU A 1 315 ? -37.109 -16.145 -31.563 1.00 40.88 315 LEU A C 1
ATOM 2457 O O . LEU A 1 315 ? -38.283 -16.254 -31.208 1.00 40.88 315 LEU A O 1
ATOM 2461 N N . PRO A 1 316 ? -36.463 -17.178 -32.134 1.00 37.72 316 PRO A N 1
ATOM 2462 C CA . PRO A 1 316 ? -37.115 -18.460 -32.377 1.00 37.72 316 PRO A CA 1
ATOM 2463 C C . PRO A 1 316 ? -37.377 -19.218 -31.067 1.00 37.72 316 PRO A C 1
ATOM 2465 O O . PRO A 1 316 ? -36.452 -19.505 -30.307 1.00 37.72 316 PRO A O 1
ATOM 2468 N N . GLU A 1 317 ? -38.636 -19.602 -30.842 1.00 44.97 317 GLU A N 1
ATOM 2469 C CA . GLU A 1 317 ? -39.034 -20.526 -29.780 1.00 44.97 317 GLU A CA 1
ATOM 2470 C C . GLU A 1 317 ? -38.410 -21.913 -30.011 1.00 44.97 317 GLU A C 1
ATOM 2472 O O . GLU A 1 317 ? -38.826 -22.671 -30.888 1.00 44.97 317 GLU A O 1
ATOM 2477 N N . GLN A 1 318 ? -37.408 -22.264 -29.209 1.00 38.69 318 GLN A N 1
ATOM 2478 C CA . GLN A 1 318 ? -36.920 -23.636 -29.063 1.00 38.69 318 GLN A CA 1
ATOM 2479 C C . GLN A 1 318 ? -37.077 -24.013 -27.589 1.00 38.69 318 GLN A C 1
ATOM 2481 O O . GLN A 1 318 ? -36.330 -23.553 -26.727 1.00 38.69 318 GLN A O 1
ATOM 2486 N N . GLY A 1 319 ? -38.114 -24.801 -27.301 1.00 32.09 319 GLY A N 1
ATOM 2487 C CA . GLY A 1 319 ? -38.432 -25.275 -25.961 1.00 32.09 319 GLY A CA 1
ATOM 2488 C C . GLY A 1 319 ? -37.350 -26.197 -25.400 1.00 32.09 319 GLY A C 1
ATOM 2489 O O . GLY A 1 319 ? -36.945 -27.163 -26.046 1.00 32.09 319 GLY A O 1
ATOM 2490 N N . PHE A 1 320 ? -36.929 -25.927 -24.167 1.00 35.50 320 PHE A N 1
ATOM 2491 C CA . PHE A 1 320 ? -36.175 -26.876 -23.354 1.00 35.50 320 PHE A CA 1
ATOM 2492 C C . PHE A 1 320 ? -37.153 -27.697 -22.495 1.00 35.50 320 PHE A C 1
ATOM 2494 O O . PHE A 1 320 ? -37.966 -27.107 -21.781 1.00 35.50 320 PHE A O 1
ATOM 2501 N N . PRO A 1 321 ? -37.115 -29.042 -22.547 1.00 37.03 321 PRO A N 1
ATOM 2502 C CA . PRO A 1 321 ? -37.992 -29.882 -21.741 1.00 37.03 321 PRO A CA 1
ATOM 2503 C C . PRO A 1 321 ? -37.526 -29.919 -20.278 1.00 37.03 321 PRO A C 1
ATOM 2505 O O . PRO A 1 321 ? -36.386 -30.276 -19.981 1.00 37.03 321 PRO A O 1
ATOM 2508 N N . LEU A 1 322 ? -38.438 -29.574 -19.367 1.00 37.97 322 LEU A N 1
ATOM 2509 C CA . LEU A 1 322 ? -38.305 -29.790 -17.928 1.00 37.97 322 LEU A CA 1
ATOM 2510 C C . LEU A 1 322 ? -38.737 -31.220 -17.591 1.00 37.97 322 LEU A C 1
ATOM 2512 O O . LEU A 1 322 ? -39.916 -31.468 -17.364 1.00 37.97 322 LEU A O 1
ATOM 2516 N N . GLU A 1 323 ? -37.793 -32.156 -17.518 1.00 33.78 323 GLU A N 1
ATOM 2517 C CA . GLU A 1 323 ? -38.058 -33.467 -16.921 1.00 33.78 323 GLU A CA 1
ATOM 2518 C C . GLU A 1 323 ? -36.778 -34.030 -16.291 1.00 33.78 323 GLU A C 1
ATOM 2520 O O . GLU A 1 323 ? -35.826 -34.377 -16.987 1.00 33.78 323 GLU A O 1
ATOM 2525 N N . GLY A 1 324 ? -36.733 -34.084 -14.956 1.00 29.91 324 GLY A N 1
ATOM 2526 C CA . GLY A 1 324 ? -35.600 -34.662 -14.228 1.00 29.91 324 GLY A CA 1
ATOM 2527 C C . GLY A 1 324 ? -35.406 -34.129 -12.812 1.00 29.91 324 GLY A C 1
ATOM 2528 O O . GLY A 1 324 ? -34.336 -33.632 -12.482 1.00 29.91 324 GLY A O 1
ATOM 2529 N N . MET A 1 325 ? -36.439 -34.228 -11.973 1.00 29.47 325 MET A N 1
ATOM 2530 C CA . MET A 1 325 ? -36.317 -34.084 -10.520 1.00 29.47 325 MET A CA 1
ATOM 2531 C C . MET A 1 325 ? -35.343 -35.137 -9.963 1.00 29.47 325 MET A C 1
ATOM 2533 O O . MET A 1 325 ? -35.549 -36.327 -10.195 1.00 29.47 325 MET A O 1
ATOM 2537 N N . VAL A 1 326 ? -34.365 -34.722 -9.152 1.00 37.09 326 VAL A N 1
ATOM 2538 C CA . VAL A 1 326 ? -33.826 -35.546 -8.056 1.00 37.09 326 VAL A CA 1
ATOM 2539 C C . VAL A 1 326 ? -33.735 -34.677 -6.800 1.00 37.09 326 VAL A C 1
ATOM 2541 O O . VAL A 1 326 ? -32.850 -33.843 -6.654 1.00 37.09 326 VAL A O 1
ATOM 2544 N N . GLU A 1 327 ? -34.757 -34.857 -5.964 1.00 32.94 327 GLU A N 1
ATOM 2545 C CA . GLU A 1 327 ? -34.807 -34.775 -4.498 1.00 32.94 327 GLU A CA 1
ATOM 2546 C C . GLU A 1 327 ? -33.746 -33.960 -3.733 1.00 32.94 327 GLU A C 1
ATOM 2548 O O . GLU A 1 327 ? -32.597 -34.362 -3.551 1.00 32.94 327 GLU A O 1
ATOM 2553 N N . MET A 1 328 ? -34.231 -32.865 -3.139 1.00 33.16 328 MET A N 1
ATOM 2554 C CA . MET A 1 328 ? -33.648 -32.198 -1.977 1.00 33.16 328 MET A CA 1
ATOM 2555 C C . MET A 1 328 ? -33.855 -33.027 -0.698 1.00 33.16 328 MET A C 1
ATOM 2557 O O . MET A 1 328 ? -34.956 -33.509 -0.430 1.00 33.16 328 MET A O 1
ATOM 2561 N N . SER A 1 329 ? -32.819 -33.099 0.141 1.00 34.59 329 SER A N 1
ATOM 2562 C CA . SER A 1 329 ? -32.914 -33.497 1.553 1.00 34.59 329 SER A CA 1
ATOM 2563 C C . SER A 1 329 ? -33.459 -32.323 2.394 1.00 34.59 329 SER A C 1
ATOM 2565 O O . SER A 1 329 ? -32.972 -31.203 2.226 1.00 34.59 329 SER A O 1
ATOM 2567 N N . PRO A 1 330 ? -34.433 -32.521 3.306 1.00 36.31 330 PRO A N 1
ATOM 2568 C CA . PRO A 1 330 ? -35.175 -31.423 3.915 1.00 36.31 330 PRO A CA 1
ATOM 2569 C C . PRO A 1 330 ? -34.606 -31.029 5.279 1.00 36.31 330 PRO A C 1
ATOM 2571 O O . PRO A 1 330 ? -34.924 -31.657 6.284 1.00 36.31 330 PRO A O 1
ATOM 2574 N N . THR A 1 331 ? -33.815 -29.961 5.368 1.00 35.22 331 THR A N 1
ATOM 2575 C CA . THR A 1 331 ? -33.723 -29.152 6.600 1.00 35.22 331 THR A CA 1
ATOM 2576 C C . THR A 1 331 ? -33.116 -27.797 6.246 1.00 35.22 331 THR A C 1
ATOM 2578 O O . THR A 1 331 ? -31.967 -27.781 5.823 1.00 35.22 331 THR A O 1
ATOM 2581 N N . SER A 1 332 ? -33.910 -26.716 6.340 1.00 34.00 332 SER A N 1
ATOM 2582 C CA . SER A 1 332 ? -33.504 -25.299 6.563 1.00 34.00 332 SER A CA 1
ATOM 2583 C C . SER A 1 332 ? -34.526 -24.251 6.075 1.00 34.00 332 SER A C 1
ATOM 2585 O O . SER A 1 332 ? -34.280 -23.057 6.208 1.00 34.00 332 SER A O 1
ATOM 2587 N N . ALA A 1 333 ? -35.693 -24.640 5.552 1.00 32.88 333 ALA A N 1
ATOM 2588 C CA . ALA A 1 333 ? -36.704 -23.691 5.070 1.00 32.88 333 ALA A CA 1
ATOM 2589 C C . ALA A 1 333 ? -37.772 -23.349 6.127 1.00 32.88 333 ALA A C 1
ATOM 2591 O O . ALA A 1 333 ? -38.945 -23.615 5.892 1.00 32.88 333 ALA A O 1
ATOM 2592 N N . ASP A 1 334 ? -37.384 -22.790 7.283 1.00 36.28 334 ASP A N 1
ATOM 2593 C CA . ASP A 1 334 ? -38.396 -22.355 8.266 1.00 36.28 334 ASP A CA 1
ATOM 2594 C C . ASP A 1 334 ? -38.009 -21.187 9.197 1.00 36.28 334 ASP A C 1
ATOM 2596 O O . ASP A 1 334 ? -38.479 -21.129 10.327 1.00 36.28 334 ASP A O 1
ATOM 2600 N N . LEU A 1 335 ? -37.174 -20.228 8.764 1.00 32.69 335 LEU A N 1
ATOM 2601 C CA . LEU A 1 335 ? -36.920 -19.001 9.555 1.00 32.69 335 LEU A CA 1
ATOM 2602 C C . LEU A 1 335 ? -36.826 -17.692 8.741 1.00 32.69 335 LEU A C 1
ATOM 2604 O O . LEU A 1 335 ? -36.240 -16.720 9.204 1.00 32.69 335 LEU A O 1
ATOM 2608 N N . LEU A 1 336 ? -37.449 -17.613 7.558 1.00 33.41 336 LEU A N 1
ATOM 2609 C CA . LEU A 1 336 ? -37.652 -16.343 6.833 1.00 33.41 336 LEU A CA 1
ATOM 2610 C C . LEU A 1 336 ? -39.143 -16.000 6.707 1.00 33.41 336 LEU A C 1
ATOM 2612 O O . LEU A 1 336 ? -39.672 -15.796 5.618 1.00 33.41 336 LEU A O 1
ATOM 2616 N N . THR A 1 337 ? -39.848 -15.947 7.840 1.00 39.81 337 THR A N 1
ATOM 2617 C CA . THR A 1 337 ? -41.179 -15.316 7.950 1.00 39.81 337 THR A CA 1
ATOM 2618 C C . THR A 1 337 ? -41.398 -14.764 9.367 1.00 39.81 337 THR A C 1
ATOM 2620 O O . THR A 1 337 ? -42.276 -15.208 10.095 1.00 39.81 337 THR A O 1
ATOM 2623 N N . GLN A 1 338 ? -40.542 -13.824 9.777 1.00 30.61 338 GLN A N 1
ATOM 2624 C CA . GLN A 1 338 ? -40.681 -12.875 10.902 1.00 30.61 338 GLN A CA 1
ATOM 2625 C C . GLN A 1 338 ? -39.377 -12.047 10.884 1.00 30.61 338 GLN A C 1
ATOM 2627 O O . GLN A 1 338 ? -38.313 -12.631 10.976 1.00 30.61 338 GLN A O 1
ATOM 2632 N N . ALA A 1 339 ? -39.304 -10.732 10.713 1.00 28.89 339 ALA A N 1
ATOM 2633 C CA . ALA A 1 339 ? -40.289 -9.686 10.854 1.00 28.89 339 ALA A CA 1
ATOM 2634 C C . ALA A 1 339 ? -39.938 -8.522 9.912 1.00 28.89 339 ALA A C 1
ATOM 2636 O O . ALA A 1 339 ? -38.856 -7.948 9.977 1.00 28.89 339 ALA A O 1
ATOM 2637 N N . SER A 1 340 ? -40.894 -8.160 9.066 1.00 35.72 340 SER A N 1
ATOM 2638 C CA . SER A 1 340 ? -41.117 -6.778 8.666 1.00 35.72 340 SER A CA 1
ATOM 2639 C C . SER A 1 340 ? -42.011 -6.156 9.740 1.00 35.72 340 SER A C 1
ATOM 2641 O O . SER A 1 340 ? -43.215 -6.426 9.739 1.00 35.72 340 SER A O 1
ATOM 2643 N N . TYR A 1 341 ? -41.405 -5.423 10.676 1.00 37.19 341 TYR A N 1
ATOM 2644 C CA . TYR A 1 341 ? -42.008 -4.341 11.462 1.00 37.19 341 TYR A CA 1
ATOM 2645 C C . TYR A 1 341 ? -40.924 -3.455 12.060 1.00 37.19 341 TYR A C 1
ATOM 2647 O O . TYR A 1 341 ? -39.952 -4.027 12.602 1.00 37.19 341 TYR A O 1
#

Secondary structure (DSSP, 8-state):
-HHHHHHHHHHHHHHHHHHHHHHHHHHHHTT-PPPPP-----------TTSHHHHHGGG-TTHHHHHHHHHHHHHHIIIIIHHHHHHHHHHS-HHHHHHHHHHHHHHHHHHHHHHHHHTT-HHHHHHHHHHHHHHHHTTTTTTS-HHHHTT-------HHHHHHHTT----S--EETTTEE--HHHHHHHHHHHHH-HHHHHHTT-HHHHHHHHHHHHHHHHHHTHHHHHHHHHH-SSHHHHHHHHHHHHHHHHHTTT---GGGS------GGGS------------PPPP------PPPPPPPPPPP---PPPPP--PPP------------SSSSS---

Radius of gyration: 29.05 Å; chains: 1; bounding box: 73×86×68 Å

pLDDT: mean 73.37, std 26.08, range [28.89, 98.0]

Foldseek 3Di:
DVVVVVVVVVVVVLLVVLVVLLVVVLVVPPPDDDDDDDDDDDDDDDPDPVVVLVVLVPFAPPVVVQVVLVVLLVVCCVVPQLVLLVCVPVVDDPLQLLLLVQLLVLLLLVQQLVLCVLLVVVVLNSLSSSQNNCCCPVVVNRSDRVSVVVVSDDDGGWVLLSCVSVVNDQHGWHQDHPPGTAGPSNVVRVVVSCVSRPVNVVCVVVVVVNVVSVSSVSSSVCNVCVVVLVCLVVPDPDSSSVVSVVVVVVSVCNSVVNDDDPVPPPPPPDDPVPDDPPDPPPPPPDDDDDDDDDDDDDDDDDDDDDDDDDDDDDDDDDDDDDDDDDDDDDDDPDPPPDDDD

Sequence (341 aa):
MRHMFDVCRLAAIVSLAGCFFAMSVVDTVNAQAPVAGDAIAQSDEAVTPLDRLSEDDVNDPFEPVNRVIFEFNVGLDKAILRPTAIAYREVLPLGARRSVTDFLDNLETPVVLLNDILQFKLNRAGITVSRFAINTTIGFFGFFDPAEELGLARHDEDFAQTLGYWGIPEGPYLMWPLLGPLPPRDAVGFMVDRLTNPVDYALRDELLLDGAIFATDLVDVRHQVIDEIDELERTSVDYYAAVRSLYRQSIRDEIRDGAPDFDQLPDFDFPEDDMPAAEPVSDGAGEQPALQNGEQDHVPAAPTQEGPEMKIPDLPEQGFPLEGMVEMSPTSADLLTQASY